Protein AF-A0A9P5YPL9-F1 (afdb_monomer)

Mean predicted aligned error: 9.82 Å

InterPro domains:
  IPR046496 Domain of unknown function DUF6589 [PF20231] (162-261)

Solvent-accessible surface area (backbone atoms only — not comparable to full-atom values): 15725 Å² total; per-residue (Å²): 128,45,72,72,48,57,79,75,34,75,66,54,48,49,51,16,44,52,46,29,48,48,41,54,73,71,66,51,55,65,71,58,46,45,50,35,21,76,67,53,56,21,41,44,66,66,58,42,54,52,50,52,53,50,53,50,53,50,52,44,50,53,41,22,57,48,41,55,63,58,43,40,32,42,33,38,46,83,42,78,45,77,56,78,67,96,68,87,61,92,76,67,80,68,86,39,66,45,59,24,28,39,36,33,35,34,70,39,90,89,59,58,71,72,83,28,55,42,38,67,60,51,47,73,67,36,94,81,45,79,85,59,88,79,60,93,70,69,78,77,85,46,79,70,56,64,71,54,73,72,71,76,70,94,66,85,51,96,84,77,52,55,69,70,53,48,48,50,52,50,50,55,50,49,46,38,31,77,70,43,62,76,81,39,44,76,46,63,87,72,68,69,77,77,89,84,68,90,72,76,81,91,70,89,80,59,77,46,78,48,79,69,38,92,44,63,54,83,42,67,67,42,40,49,52,53,50,52,53,52,31,56,60,16,24,31,39,56,46,90,83,36,83,77,24,37,64,66,81,54,48,48,72,55,74,49,57,72,70,65,92,71,128

Radius of gyration: 27.48 Å; Cα contacts (8 Å, |Δi|>4): 278; chains: 1; bounding box: 76×57×66 Å

Foldseek 3Di:
DLVVVCVPDPVLVVQQLVVLLVCVVVVNDLVVSQVCCVVSRHPHPVVNVVVVVVVVVVLLVVLQVQLLQLQKEKEKEKDWDQQDDPDDDPPDDDRRIQIWMKMKIWGNVPDHQVNQLCLVVCLVLDPPNPPCPPCPPSDPDDPVVVVPPFPFDPDQDPVNDTLVVQQVVLVVLVCCCPPNDVVSVVCVVPSDDRDDTPDDDDDDIDMRIDDMGSFHPPDLVSVVVVVVVSQVSNQDDDCVVPVSRRDCPSGHHHYHYPSPPDD

Sequence (263 aa):
MAILMQSTNRSCNMFQSATGVFLHSCGTPESVRELLARMGISISTTTINDAISNLSQEAISETKKLGRTFLACYAYDNLDIDIKHSVPTVEKSPETLLHLTTGTLFPLNHITLEDLNCSDDLWKTSPFNHTDTRLPNVPKLTLDDLLTIHQESGDPHPSGLVRRERFNAWKFLSDLINHGPEYFRRFKRVLGDPEEVDAIPIQKTRQIPLRCLDVSPSTPAQNAEALDSFFKQTGVGDPTDDKFAAPVGNLTIPIAGDLLTGQ

Organism: NCBI:txid109636

Nearest PDB structures (foldseek):
  7f9q-assembly1_B  TM=3.387E-01  e=5.432E+00  Toxoplasma gondii
  7f9u-assembly2_B  TM=3.280E-01  e=7.745E+00  Toxoplasma gondii
  6pr5-assembly1_A  TM=3.488E-01  e=6.487E+00  Helicoverpa zea
  7vc5-assembly1_A-2  TM=3.296E-01  e=9.812E+00  Toxoplasma gondii

Structure (mmCIF, N/CA/C/O backbone):
data_AF-A0A9P5YPL9-F1
#
_entry.id   AF-A0A9P5YPL9-F1
#
loop_
_atom_site.group_PDB
_atom_site.id
_atom_site.type_symbol
_atom_site.label_atom_id
_atom_site.label_alt_id
_atom_site.label_comp_id
_atom_site.label_asym_id
_atom_site.label_entity_id
_atom_site.label_seq_id
_atom_site.pdbx_PDB_ins_code
_atom_site.Cartn_x
_atom_site.Cartn_y
_atom_site.Cartn_z
_atom_site.occupancy
_atom_site.B_iso_or_equiv
_atom_site.auth_seq_id
_atom_site.auth_comp_id
_atom_site.auth_asym_id
_atom_site.auth_atom_id
_atom_site.pdbx_PDB_model_num
ATOM 1 N N . MET A 1 1 ? -40.573 -14.907 20.798 1.00 40.03 1 MET A N 1
ATOM 2 C CA . MET A 1 1 ? -40.339 -15.950 19.771 1.00 40.03 1 MET A CA 1
ATOM 3 C C . MET A 1 1 ? -38.973 -15.866 19.069 1.00 40.03 1 MET A C 1
ATOM 5 O O . MET A 1 1 ? -38.697 -16.743 18.269 1.00 40.03 1 MET A O 1
ATOM 9 N N . ALA A 1 2 ? -38.079 -14.914 19.377 1.00 44.28 2 ALA A N 1
ATOM 10 C CA . ALA A 1 2 ? -36.763 -14.834 18.717 1.00 44.28 2 ALA A CA 1
ATOM 11 C C . ALA A 1 2 ? -35.667 -15.728 19.349 1.00 44.28 2 ALA A C 1
ATOM 13 O O . ALA A 1 2 ? -34.757 -16.167 18.655 1.00 44.28 2 ALA A O 1
ATOM 14 N N . ILE A 1 3 ? -35.787 -16.067 20.641 1.00 45.31 3 ILE A N 1
ATOM 15 C CA . ILE A 1 3 ? -34.755 -16.812 21.395 1.00 45.31 3 ILE A CA 1
ATOM 16 C C . ILE A 1 3 ? -34.608 -18.271 20.913 1.00 45.31 3 ILE A C 1
ATOM 18 O O . ILE A 1 3 ? -33.503 -18.803 20.880 1.00 45.31 3 ILE A O 1
ATOM 22 N N . LEU A 1 4 ? -35.694 -18.915 20.460 1.00 47.09 4 LEU A N 1
ATOM 23 C CA . LEU A 1 4 ? -35.644 -20.298 19.951 1.00 47.09 4 LEU A CA 1
ATOM 24 C C . LEU A 1 4 ? -35.014 -20.405 18.545 1.00 47.09 4 LEU A C 1
ATOM 26 O O . LEU A 1 4 ? -34.399 -21.424 18.236 1.00 47.09 4 LEU A O 1
ATOM 30 N N . MET A 1 5 ? -35.102 -19.357 17.712 1.00 49.25 5 MET A N 1
ATOM 31 C CA . MET A 1 5 ? -34.405 -19.305 16.409 1.00 49.25 5 MET A CA 1
ATOM 32 C C . MET A 1 5 ? -32.903 -19.019 16.556 1.00 49.25 5 MET A C 1
ATOM 34 O O . MET A 1 5 ? -32.108 -19.458 15.726 1.00 49.25 5 MET A O 1
ATOM 38 N N . GLN A 1 6 ? -32.511 -18.323 17.625 1.00 49.78 6 GLN A N 1
ATOM 39 C CA . GLN A 1 6 ? -31.128 -17.926 17.913 1.00 49.78 6 GLN A CA 1
ATOM 40 C C . GLN A 1 6 ? -30.199 -19.130 18.160 1.00 49.78 6 GLN A C 1
ATOM 42 O O . GLN A 1 6 ? -29.019 -19.113 17.812 1.00 49.78 6 GLN A O 1
ATOM 47 N N . SER A 1 7 ? -30.736 -20.219 18.720 1.00 51.56 7 SER A N 1
ATOM 48 C CA . SER A 1 7 ? -29.950 -21.419 19.039 1.00 51.56 7 SER A CA 1
ATOM 49 C C . SER A 1 7 ? -29.809 -22.404 17.870 1.00 51.56 7 SER A C 1
ATOM 51 O O . SER A 1 7 ? -28.992 -23.320 17.952 1.00 51.56 7 SER A O 1
ATOM 53 N N . THR A 1 8 ? -30.595 -22.258 16.798 1.00 53.50 8 THR A N 1
ATOM 54 C CA . THR A 1 8 ? -30.727 -23.291 15.753 1.00 53.50 8 THR A CA 1
ATOM 55 C C . THR A 1 8 ? -30.325 -22.831 14.355 1.00 53.50 8 THR A C 1
ATOM 57 O O . THR A 1 8 ? -30.062 -23.681 13.505 1.00 53.50 8 THR A O 1
ATOM 60 N N . ASN A 1 9 ? -30.202 -21.522 14.096 1.00 62.59 9 ASN A N 1
ATOM 61 C CA . ASN A 1 9 ? -29.872 -21.017 12.763 1.00 62.59 9 ASN A CA 1
ATOM 62 C C . ASN A 1 9 ? -28.704 -20.013 12.773 1.00 62.59 9 ASN A C 1
ATOM 64 O O . ASN A 1 9 ? -28.838 -18.870 13.213 1.00 62.59 9 ASN A O 1
ATOM 68 N N . ARG A 1 10 ? -27.560 -20.422 12.202 1.00 60.94 10 ARG A N 1
ATOM 69 C CA . ARG A 1 10 ? -26.359 -19.575 12.055 1.00 60.94 10 ARG A CA 1
ATOM 70 C C . ARG A 1 10 ? -26.632 -18.286 11.269 1.00 60.94 10 ARG A C 1
ATOM 72 O O . ARG A 1 10 ? -26.021 -17.263 11.565 1.00 60.94 10 ARG A O 1
ATOM 79 N N . SER A 1 11 ? -27.564 -18.308 10.314 1.00 61.75 11 SER A N 1
ATOM 80 C CA . SER A 1 11 ? -27.943 -17.129 9.525 1.00 61.75 11 SER A CA 1
ATOM 81 C C . SER A 1 11 ? -28.674 -16.075 10.362 1.00 61.75 11 SER A C 1
ATOM 83 O O . SER A 1 11 ? -28.463 -14.884 10.153 1.00 61.75 11 SER A O 1
ATOM 85 N N . CYS A 1 12 ? -29.476 -16.484 11.352 1.00 60.25 12 CYS A N 1
ATOM 86 C CA . CYS A 1 12 ? -30.141 -15.551 12.268 1.00 60.25 12 CYS A CA 1
ATOM 87 C C . CYS A 1 12 ? -29.138 -14.851 13.193 1.00 60.25 12 CYS A C 1
ATOM 89 O O . CYS A 1 12 ? -29.257 -13.648 13.418 1.00 60.25 12 CYS A O 1
ATOM 91 N N . ASN A 1 13 ? -28.103 -15.568 13.640 1.00 78.25 13 ASN A N 1
ATOM 92 C CA . ASN A 1 13 ? -27.022 -14.987 14.443 1.00 78.25 13 ASN A CA 1
ATOM 93 C C . ASN A 1 13 ? -26.183 -13.999 13.621 1.00 78.25 13 ASN A C 1
ATOM 95 O O . ASN A 1 13 ? -25.824 -12.936 14.115 1.00 78.25 13 ASN A O 1
ATOM 99 N N . MET A 1 14 ? -25.934 -14.300 12.342 1.00 84.75 14 MET A N 1
ATOM 100 C CA . MET A 1 14 ? -25.255 -13.374 11.430 1.00 84.75 14 MET A CA 1
ATOM 101 C C . MET A 1 14 ? -26.065 -12.089 11.204 1.00 84.75 14 MET A C 1
ATOM 103 O O . MET A 1 14 ? -25.500 -11.000 11.271 1.00 84.75 14 MET A O 1
ATOM 107 N N . PHE A 1 15 ? -27.380 -12.196 10.983 1.00 89.44 15 PHE A N 1
ATOM 108 C CA . PHE A 1 15 ? -28.254 -11.036 10.781 1.00 89.44 15 PHE A CA 1
ATOM 109 C C . PHE A 1 15 ? -28.309 -10.118 12.009 1.00 89.44 15 PHE A C 1
ATOM 111 O O . PHE A 1 15 ? -28.176 -8.902 11.874 1.00 89.44 15 PHE A O 1
ATOM 118 N N . GLN A 1 16 ? -28.469 -10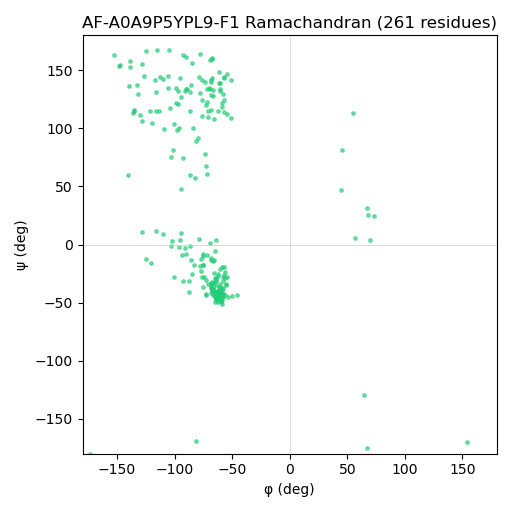.684 13.207 1.00 89.62 16 GLN A N 1
ATOM 119 C CA . GLN A 1 16 ? -28.495 -9.913 14.453 1.00 89.62 16 GLN A CA 1
ATOM 120 C C . GLN A 1 16 ? -27.154 -9.225 14.726 1.00 89.62 16 GLN A C 1
ATOM 122 O O . GLN A 1 16 ? -27.140 -8.061 15.125 1.00 89.62 16 GLN A O 1
ATOM 127 N N . SER A 1 17 ? -26.036 -9.916 14.477 1.00 90.19 17 SER A N 1
ATOM 128 C CA . SER A 1 17 ? -24.693 -9.341 14.601 1.00 90.19 17 SER A CA 1
ATOM 129 C C . SER A 1 17 ? -24.466 -8.205 13.608 1.00 90.19 17 SER A C 1
ATOM 131 O O . SER A 1 17 ? -24.042 -7.125 14.012 1.00 90.19 17 SER A O 1
ATOM 133 N N . ALA A 1 18 ? -24.808 -8.404 12.331 1.00 91.50 18 ALA A N 1
ATOM 134 C CA . ALA A 1 18 ? -24.689 -7.370 11.304 1.00 91.50 18 ALA A CA 1
ATOM 135 C C . ALA A 1 18 ? -25.556 -6.146 11.631 1.00 91.50 18 ALA A C 1
ATOM 137 O O . ALA A 1 18 ? -25.084 -5.015 11.547 1.00 91.50 18 ALA A O 1
ATOM 138 N N . THR A 1 19 ? -26.796 -6.373 12.075 1.00 93.31 19 THR A N 1
ATOM 139 C CA . THR A 1 19 ? -27.719 -5.309 12.492 1.00 93.31 19 THR A CA 1
ATOM 140 C C . THR A 1 19 ? -27.181 -4.562 13.713 1.00 93.31 19 THR A C 1
ATOM 142 O O . THR A 1 19 ? -27.191 -3.335 13.729 1.00 93.31 19 THR A O 1
ATOM 145 N N . GLY A 1 20 ? -26.656 -5.269 14.716 1.00 93.00 20 GLY A N 1
ATOM 146 C CA . GLY A 1 20 ? -26.082 -4.654 15.913 1.00 93.00 20 GLY A CA 1
ATOM 147 C C . GLY A 1 20 ? -24.857 -3.792 15.623 1.00 93.00 20 GLY A C 1
ATOM 148 O O . GLY A 1 20 ? -24.794 -2.644 16.067 1.00 93.00 20 GLY A O 1
ATOM 149 N N . VAL A 1 21 ? -23.915 -4.309 14.828 1.00 91.81 21 VAL A N 1
ATOM 150 C CA . VAL A 1 21 ? -22.728 -3.556 14.395 1.00 91.81 21 VAL A CA 1
ATOM 151 C C . VAL A 1 21 ? -23.131 -2.350 13.543 1.00 91.81 21 VAL A C 1
ATOM 153 O O . VAL A 1 21 ? -22.628 -1.253 13.775 1.00 91.81 21 VAL A O 1
ATOM 156 N N . PHE A 1 22 ? -24.090 -2.510 12.625 1.00 93.75 22 PHE A N 1
ATOM 157 C CA . PHE A 1 22 ? -24.625 -1.405 11.827 1.00 93.75 22 PHE A CA 1
ATOM 158 C C . PHE A 1 22 ? -25.224 -0.302 12.711 1.00 93.75 22 PHE A C 1
ATOM 160 O O . PHE A 1 22 ? -24.819 0.855 12.612 1.00 93.75 22 PHE A O 1
ATOM 167 N N . LEU A 1 23 ? -26.114 -0.652 13.644 1.00 93.06 23 LEU A N 1
ATOM 168 C CA . LEU A 1 23 ? -26.718 0.312 14.569 1.00 93.06 23 LEU A CA 1
ATOM 169 C C . LEU A 1 23 ? -25.663 1.039 15.408 1.00 93.06 23 LEU A C 1
ATOM 171 O O . LEU A 1 23 ? -25.782 2.246 15.626 1.00 93.06 23 LEU A O 1
ATOM 175 N N . HIS A 1 24 ? -24.633 0.324 15.868 1.00 92.88 24 HIS A N 1
ATOM 176 C CA . HIS A 1 24 ? -23.509 0.929 16.575 1.00 92.88 24 HIS A CA 1
ATOM 177 C C . HIS A 1 24 ? -22.744 1.920 15.688 1.00 92.88 24 HIS A C 1
ATOM 179 O O . HIS A 1 24 ? -22.506 3.045 16.119 1.00 92.88 24 HIS A O 1
ATOM 185 N N . SER A 1 25 ? -22.443 1.548 14.439 1.00 90.62 25 SER A N 1
ATOM 186 C CA . SER A 1 25 ? -21.735 2.413 13.485 1.00 90.62 25 SER A CA 1
ATOM 187 C C . SER A 1 25 ? -22.513 3.681 13.112 1.00 90.62 25 SER A C 1
ATOM 189 O O . SER A 1 25 ? -21.914 4.728 12.899 1.00 90.62 25 SER A O 1
ATOM 191 N N . CYS A 1 26 ? -23.849 3.626 13.111 1.00 93.06 26 CYS A N 1
ATOM 192 C CA . CYS A 1 26 ? -24.706 4.791 12.879 1.00 93.06 26 CYS A CA 1
ATOM 193 C C . CYS A 1 26 ? -24.869 5.699 14.112 1.00 93.06 26 CYS A C 1
ATOM 195 O O . CYS A 1 26 ? -25.681 6.621 14.078 1.00 93.06 26 CYS A O 1
ATOM 197 N N . GLY A 1 27 ? -24.171 5.429 15.221 1.00 91.50 27 GLY A N 1
ATOM 198 C CA . GLY A 1 27 ? -24.305 6.214 16.450 1.00 91.50 27 GLY A CA 1
ATOM 199 C C . GLY A 1 27 ? -25.666 6.051 17.136 1.00 91.50 27 GLY A C 1
ATOM 200 O O . GLY A 1 27 ? -26.110 6.947 17.852 1.00 91.50 27 GLY A O 1
ATOM 201 N N . THR A 1 28 ? -26.354 4.921 16.927 1.00 93.88 28 THR A N 1
ATOM 202 C CA . THR A 1 28 ? -27.673 4.679 17.533 1.00 93.88 28 THR A CA 1
ATOM 203 C C . THR A 1 28 ? -27.564 4.696 19.067 1.00 93.88 28 THR A C 1
ATOM 205 O O . THR A 1 28 ? -26.704 3.987 19.615 1.00 93.88 28 THR A O 1
ATOM 208 N N . PRO A 1 29 ? -28.444 5.426 19.788 1.00 95.12 29 PRO A N 1
ATOM 209 C CA . PRO A 1 29 ? -28.428 5.467 21.247 1.00 95.12 29 PRO A CA 1
ATOM 210 C C . PRO A 1 29 ? -28.421 4.070 21.869 1.00 95.12 29 PRO A C 1
ATOM 212 O O . PRO A 1 29 ? -29.096 3.154 21.392 1.00 95.12 29 PRO A O 1
ATOM 215 N N . GLU A 1 30 ? -27.664 3.898 22.951 1.00 93.50 30 GLU A N 1
ATOM 216 C CA . GLU A 1 30 ? -27.528 2.599 23.621 1.00 93.50 30 GLU A CA 1
ATOM 217 C C . GLU A 1 30 ? -28.875 2.032 24.082 1.00 93.50 30 GLU A C 1
ATOM 219 O O . GLU A 1 30 ? -29.126 0.845 23.899 1.00 93.50 30 GLU A O 1
ATOM 224 N N . SER A 1 31 ? -29.788 2.883 24.560 1.00 95.19 31 SER A N 1
ATOM 225 C CA . SER A 1 31 ? -31.147 2.482 24.945 1.00 95.19 31 SER A CA 1
ATOM 226 C C . SER A 1 31 ? -31.936 1.842 23.797 1.00 95.19 31 SER A C 1
ATOM 228 O O . SER A 1 31 ? -32.656 0.868 24.012 1.00 95.19 31 SER A O 1
ATOM 230 N N . VAL A 1 32 ? -31.778 2.348 22.570 1.00 94.94 32 VAL A N 1
ATOM 231 C CA . VAL A 1 32 ? -32.424 1.799 21.368 1.00 94.94 32 VAL A CA 1
ATOM 232 C C . VAL A 1 32 ? -31.766 0.481 20.963 1.00 94.94 32 VAL A C 1
ATOM 234 O O . VAL A 1 32 ? -32.468 -0.485 20.666 1.00 94.94 32 VAL A O 1
ATOM 237 N N . ARG A 1 33 ? -30.429 0.406 20.996 1.00 94.12 33 ARG A N 1
ATOM 238 C CA . ARG A 1 33 ? -29.694 -0.838 20.708 1.00 94.12 33 ARG A CA 1
ATOM 239 C C . ARG A 1 33 ? -30.064 -1.951 21.690 1.00 94.12 33 ARG A C 1
ATOM 241 O O . ARG A 1 33 ? -30.340 -3.067 21.263 1.00 94.12 33 ARG A O 1
ATOM 248 N N . GLU A 1 34 ? -30.154 -1.632 22.976 1.00 93.88 34 GLU A N 1
ATOM 249 C CA . GLU A 1 34 ? -30.538 -2.567 24.035 1.00 93.88 34 GLU A CA 1
ATOM 250 C C . GLU A 1 34 ? -32.002 -3.020 23.905 1.00 93.88 34 GLU A C 1
ATOM 252 O O . GLU A 1 34 ? -32.305 -4.205 24.051 1.00 93.88 34 GLU A O 1
ATOM 257 N N . LEU A 1 35 ? -32.921 -2.112 23.553 1.00 94.38 35 LEU A N 1
ATOM 258 C CA . LEU A 1 35 ? -34.309 -2.476 23.253 1.00 94.38 35 LEU A CA 1
ATOM 259 C C . LEU A 1 35 ? -34.387 -3.467 22.081 1.00 94.38 35 LEU A C 1
ATOM 261 O O . LEU A 1 35 ? -35.040 -4.505 22.191 1.00 94.38 35 LEU A O 1
ATOM 265 N N . LEU A 1 36 ? -33.697 -3.176 20.975 1.00 93.44 36 LEU A N 1
ATOM 266 C CA . LEU A 1 36 ? -33.670 -4.043 19.793 1.00 93.44 36 LEU A CA 1
ATOM 267 C C . LEU A 1 36 ? -32.989 -5.387 20.077 1.00 93.44 36 LEU A C 1
ATOM 269 O O . LEU A 1 36 ? -33.408 -6.412 19.531 1.00 93.44 36 LEU A O 1
ATOM 273 N N . ALA A 1 37 ? -31.990 -5.408 20.961 1.00 93.00 37 ALA A N 1
ATOM 274 C CA . ALA A 1 37 ? -31.383 -6.640 21.444 1.00 93.00 37 ALA A CA 1
ATOM 275 C C . ALA A 1 37 ? -32.388 -7.498 22.228 1.00 93.00 37 ALA A C 1
ATOM 277 O O . ALA A 1 37 ? -32.551 -8.683 21.941 1.00 93.00 37 ALA A O 1
ATOM 278 N N . ARG A 1 38 ? -33.159 -6.890 23.140 1.00 91.69 38 ARG A N 1
ATOM 279 C CA . ARG A 1 38 ? -34.222 -7.577 23.901 1.00 91.69 38 ARG A CA 1
ATOM 280 C C . ARG A 1 38 ? -35.377 -8.064 23.026 1.00 91.69 38 ARG A C 1
ATOM 282 O O . ARG A 1 38 ? -35.998 -9.076 23.343 1.00 91.69 38 ARG A O 1
ATOM 289 N N . MET A 1 39 ? -35.647 -7.387 21.910 1.00 91.25 39 MET A N 1
ATOM 290 C CA . MET A 1 39 ? -36.603 -7.844 20.892 1.00 91.25 39 MET A CA 1
ATOM 291 C C . MET A 1 39 ? -36.058 -8.994 20.025 1.00 91.25 39 MET A C 1
ATOM 293 O O . MET A 1 39 ? -36.821 -9.603 19.274 1.00 91.25 39 MET A O 1
ATOM 297 N N . GLY A 1 40 ? -34.763 -9.314 20.126 1.00 87.75 40 GLY A N 1
ATOM 298 C CA . GLY A 1 40 ? -34.093 -10.323 19.305 1.00 87.75 40 GLY A CA 1
ATOM 299 C C . GLY A 1 40 ? -33.851 -9.876 17.862 1.00 87.75 40 GLY A C 1
ATOM 300 O O . GLY A 1 40 ? -33.767 -10.715 16.969 1.00 87.75 40 GLY A O 1
ATOM 301 N N . ILE A 1 41 ? -33.772 -8.567 17.619 1.00 89.94 41 ILE A N 1
ATOM 302 C CA . ILE A 1 41 ? -33.460 -7.978 16.307 1.00 89.94 41 ILE A CA 1
ATOM 303 C C . ILE A 1 41 ? -31.950 -7.717 16.183 1.00 89.94 41 ILE A C 1
ATOM 305 O O . ILE A 1 41 ? -31.387 -7.834 15.099 1.00 89.94 41 ILE A O 1
ATOM 309 N N . SER A 1 42 ? -31.292 -7.413 17.303 1.00 93.00 42 SER A N 1
ATOM 310 C CA . SER A 1 42 ? -29.853 -7.152 17.409 1.00 93.00 42 SER A CA 1
ATOM 311 C C . SER A 1 42 ? -29.206 -8.066 18.455 1.00 93.00 42 SER A C 1
ATOM 313 O O . SER A 1 42 ? -29.890 -8.686 19.267 1.00 93.00 42 SER A O 1
ATOM 315 N N . ILE A 1 43 ? -27.878 -8.128 18.456 1.00 91.56 43 ILE A N 1
ATOM 316 C CA . ILE A 1 43 ? -27.080 -8.576 19.607 1.00 91.56 43 ILE A CA 1
ATOM 317 C C . ILE A 1 43 ? -26.965 -7.462 20.665 1.00 91.56 43 ILE A C 1
ATOM 319 O O . ILE A 1 43 ? -27.255 -6.297 20.369 1.00 91.56 43 ILE A O 1
ATOM 323 N N . SER A 1 44 ? -26.560 -7.812 21.893 1.00 91.81 44 SER A N 1
ATOM 324 C CA . SER A 1 44 ? -26.365 -6.845 22.985 1.00 91.81 44 SER A CA 1
ATOM 325 C C . SER A 1 44 ? -25.189 -5.906 22.715 1.00 91.81 44 SER A C 1
ATOM 327 O O . SER A 1 44 ? -24.284 -6.218 21.938 1.00 91.81 44 SER A O 1
ATOM 329 N N . THR A 1 45 ? -25.164 -4.759 23.398 1.00 91.56 45 THR A N 1
ATOM 330 C CA . THR A 1 45 ? -24.059 -3.794 23.284 1.00 91.56 45 THR A CA 1
ATOM 331 C C . THR A 1 45 ? -22.718 -4.384 23.710 1.00 91.56 45 THR A C 1
ATOM 333 O O . THR A 1 45 ? -21.712 -4.135 23.050 1.00 91.56 45 THR A O 1
ATOM 336 N N . THR A 1 46 ? -22.709 -5.234 24.739 1.00 90.88 46 THR A N 1
ATOM 337 C CA . THR A 1 46 ? -21.519 -5.982 25.168 1.00 90.88 46 THR A CA 1
ATOM 338 C C . THR A 1 46 ? -20.983 -6.880 24.057 1.00 90.88 46 THR A C 1
ATOM 340 O O . THR A 1 46 ? -19.816 -6.768 23.704 1.00 90.88 46 THR A O 1
ATOM 343 N N . THR A 1 47 ? -21.840 -7.685 23.421 1.00 90.81 47 THR A N 1
ATOM 344 C CA . THR A 1 47 ? -21.431 -8.560 22.314 1.00 90.81 47 THR A CA 1
ATOM 345 C C . THR A 1 47 ? -20.940 -7.767 21.102 1.00 90.81 47 THR A C 1
ATOM 347 O O . THR A 1 47 ? -20.014 -8.210 20.429 1.00 90.81 47 THR A O 1
ATOM 350 N N . ILE A 1 48 ? -21.516 -6.590 20.823 1.00 91.25 48 ILE A N 1
ATOM 351 C CA . ILE A 1 48 ? -21.015 -5.697 19.765 1.00 91.25 48 ILE A CA 1
ATOM 352 C C . ILE A 1 48 ? -19.589 -5.239 20.088 1.00 91.25 48 ILE A C 1
ATOM 354 O O . ILE A 1 48 ? -18.709 -5.349 19.237 1.00 91.25 48 ILE A O 1
ATOM 358 N N . ASN A 1 49 ? -19.352 -4.755 21.310 1.00 91.62 49 ASN A N 1
ATOM 359 C CA . ASN A 1 49 ? -18.036 -4.277 21.734 1.00 91.62 49 ASN A CA 1
ATOM 360 C C . ASN A 1 49 ? -16.991 -5.402 21.710 1.00 91.62 49 ASN A C 1
ATOM 362 O O . ASN A 1 49 ? -15.887 -5.196 21.207 1.00 91.62 49 ASN A O 1
ATOM 366 N N . ASP A 1 50 ? -17.352 -6.598 22.181 1.00 91.31 50 ASP A N 1
ATOM 367 C CA . ASP A 1 50 ? -16.483 -7.777 22.138 1.00 91.31 50 ASP A CA 1
ATOM 368 C C . ASP A 1 50 ? -16.149 -8.166 20.692 1.00 91.31 50 ASP A C 1
ATOM 370 O O . ASP A 1 50 ? -14.991 -8.429 20.367 1.00 91.31 50 ASP A O 1
ATOM 374 N N . ALA A 1 51 ? -17.142 -8.152 19.795 1.00 89.56 51 ALA A N 1
ATOM 375 C CA . ALA A 1 51 ? -16.933 -8.435 18.378 1.00 89.56 51 ALA A CA 1
ATOM 376 C C . ALA A 1 51 ? -15.985 -7.417 17.725 1.00 89.56 51 ALA A C 1
ATOM 378 O O . ALA A 1 51 ? -15.057 -7.817 17.026 1.00 89.56 51 ALA A O 1
ATOM 379 N N . ILE A 1 52 ? -16.172 -6.119 17.980 1.00 90.38 52 ILE A N 1
ATOM 380 C CA . ILE A 1 52 ? -15.295 -5.058 17.461 1.00 90.38 52 ILE A CA 1
ATOM 381 C C . ILE A 1 52 ? -13.874 -5.206 18.013 1.00 90.38 52 ILE A C 1
ATOM 383 O O . ILE A 1 52 ? -12.913 -5.106 17.253 1.00 90.38 52 ILE A O 1
ATOM 387 N N . SER A 1 53 ? -13.732 -5.475 19.313 1.00 92.31 53 SER A N 1
ATOM 388 C CA . SER A 1 53 ? -12.432 -5.696 19.953 1.00 92.31 53 SER A CA 1
ATOM 389 C C . SER A 1 53 ? -11.691 -6.875 19.319 1.00 92.31 53 SER A C 1
ATOM 391 O O . SER A 1 53 ? -10.536 -6.734 18.917 1.00 92.31 53 SER A O 1
ATOM 393 N N . ASN A 1 54 ? -12.373 -8.007 19.134 1.00 91.38 54 ASN A N 1
ATOM 394 C CA . ASN A 1 54 ? -11.792 -9.196 18.512 1.00 91.38 54 ASN A CA 1
ATOM 395 C C . ASN A 1 54 ? -11.409 -8.950 17.046 1.00 91.38 54 ASN A C 1
ATOM 397 O O . ASN A 1 54 ? -10.294 -9.279 16.651 1.00 91.38 54 ASN A O 1
ATOM 401 N N . LEU A 1 55 ? -12.284 -8.313 16.258 1.00 90.25 55 LEU A N 1
ATOM 402 C CA . LEU A 1 55 ? -11.989 -7.950 14.865 1.00 90.25 55 LEU A CA 1
ATOM 403 C C . LEU A 1 55 ? -10.801 -6.987 14.765 1.00 90.25 55 LEU A C 1
ATOM 405 O O . LEU A 1 55 ? -9.971 -7.120 13.870 1.00 90.25 55 LEU A O 1
ATOM 409 N N . SER A 1 56 ? -10.693 -6.035 15.694 1.00 91.12 56 SER A N 1
ATOM 410 C CA . SER A 1 56 ? -9.563 -5.106 15.774 1.00 91.12 56 SER A CA 1
ATOM 411 C C . SER A 1 56 ? -8.256 -5.839 16.090 1.00 91.12 56 SER A C 1
ATOM 413 O O . SER A 1 56 ? -7.243 -5.615 15.428 1.00 91.12 56 SER A O 1
ATOM 415 N N . GLN A 1 57 ? -8.272 -6.773 17.045 1.00 93.00 57 GLN A N 1
ATOM 416 C CA . GLN A 1 57 ? -7.103 -7.596 17.375 1.00 93.00 57 GLN A CA 1
ATOM 417 C C . GLN A 1 57 ? -6.680 -8.497 16.209 1.00 93.00 57 GLN A C 1
ATOM 419 O O . GLN A 1 57 ? -5.489 -8.587 15.909 1.00 93.00 57 GLN A O 1
ATOM 424 N N . GLU A 1 58 ? -7.637 -9.126 15.526 1.00 93.50 58 GLU A N 1
ATOM 425 C CA . GLU A 1 58 ? -7.378 -9.944 14.340 1.00 93.50 58 GLU A CA 1
ATOM 426 C C . GLU A 1 58 ? -6.782 -9.100 13.206 1.00 93.50 58 GLU A C 1
ATOM 428 O O . GLU A 1 58 ? -5.753 -9.468 12.641 1.00 93.50 58 GLU A O 1
ATOM 433 N N . ALA A 1 59 ? -7.349 -7.919 12.938 1.00 92.31 59 ALA A N 1
ATOM 434 C CA . ALA A 1 59 ? -6.823 -6.981 11.951 1.00 92.31 59 ALA A CA 1
ATOM 435 C C . ALA A 1 59 ? -5.392 -6.533 12.280 1.00 92.31 59 ALA A C 1
ATOM 437 O O . ALA A 1 59 ? -4.545 -6.498 11.387 1.00 92.31 59 ALA A O 1
ATOM 438 N N . ILE A 1 60 ? -5.088 -6.246 13.552 1.00 93.12 60 ILE A N 1
ATOM 439 C CA . ILE A 1 60 ? -3.726 -5.921 14.002 1.00 93.12 60 ILE A CA 1
ATOM 440 C C . ILE A 1 60 ? -2.796 -7.114 13.772 1.00 93.12 60 ILE A C 1
ATOM 442 O O . ILE A 1 60 ? -1.686 -6.937 13.274 1.00 93.12 60 ILE A O 1
ATOM 446 N N . SER A 1 61 ? -3.230 -8.329 14.107 1.00 94.00 61 SER A N 1
ATOM 447 C CA . SER A 1 61 ? -2.417 -9.533 13.924 1.00 94.00 61 SER A CA 1
ATOM 448 C C . SER A 1 61 ? -2.097 -9.796 12.451 1.00 94.00 61 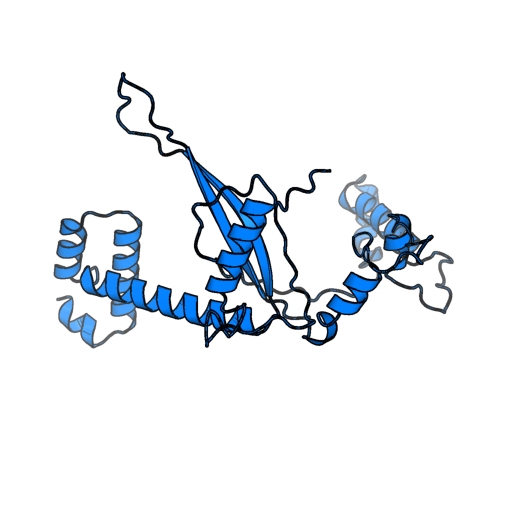SER A C 1
ATOM 450 O O . SER A 1 61 ? -0.941 -10.050 12.114 1.00 94.00 61 SER A O 1
ATOM 452 N N . GLU A 1 62 ? -3.088 -9.701 11.565 1.00 93.94 62 GLU A N 1
ATOM 453 C CA . GLU A 1 62 ? -2.899 -9.873 10.120 1.00 93.94 62 GLU A CA 1
ATOM 454 C C . GLU A 1 62 ? -2.039 -8.755 9.517 1.00 93.94 62 GLU A C 1
ATOM 456 O O . GLU A 1 62 ? -1.164 -9.023 8.694 1.00 93.94 62 GLU A O 1
ATOM 461 N N . THR A 1 63 ? -2.213 -7.516 9.982 1.00 95.56 63 THR A N 1
ATOM 462 C CA . THR A 1 63 ? -1.375 -6.373 9.593 1.00 95.56 63 THR A CA 1
ATOM 463 C C . THR A 1 63 ? 0.081 -6.587 10.002 1.00 95.56 63 THR A C 1
ATOM 465 O O . THR A 1 63 ? 0.983 -6.393 9.189 1.00 95.56 63 THR A O 1
ATOM 468 N N . LYS A 1 64 ? 0.327 -7.067 11.230 1.00 95.94 64 LYS A N 1
ATOM 469 C CA . LYS A 1 64 ? 1.677 -7.411 11.699 1.00 95.94 64 LYS A CA 1
ATOM 470 C C . LYS A 1 64 ? 2.284 -8.569 10.922 1.00 95.94 64 LYS A C 1
ATOM 472 O O . LYS A 1 64 ? 3.461 -8.550 10.577 1.00 95.94 64 LYS A O 1
ATOM 477 N N . LYS A 1 65 ? 1.485 -9.596 10.644 1.00 95.25 65 LYS A N 1
ATOM 478 C CA . LYS A 1 65 ? 1.918 -10.748 9.855 1.00 95.25 65 LYS A CA 1
ATOM 479 C C . LYS A 1 65 ? 2.348 -10.316 8.457 1.00 95.25 65 LYS A C 1
ATOM 481 O O . LYS A 1 65 ? 3.411 -10.741 8.027 1.00 95.25 65 LYS A O 1
ATOM 486 N N . LEU A 1 66 ? 1.567 -9.461 7.792 1.00 96.00 66 LEU A N 1
ATOM 487 C CA . LEU A 1 66 ? 1.917 -8.906 6.487 1.00 96.00 66 LEU A CA 1
ATOM 488 C C . LEU A 1 66 ? 3.165 -8.019 6.563 1.00 96.00 66 LEU A C 1
ATOM 490 O O . LEU A 1 66 ? 4.088 -8.230 5.784 1.00 96.00 66 LEU A O 1
ATOM 494 N N . GLY A 1 67 ? 3.226 -7.075 7.503 1.00 95.69 67 GLY A N 1
ATOM 495 C CA . GLY A 1 67 ? 4.368 -6.167 7.654 1.00 95.69 67 GLY A CA 1
ATOM 496 C C . GLY A 1 67 ? 5.701 -6.893 7.787 1.00 95.69 67 GLY A C 1
ATOM 497 O O . GLY A 1 67 ? 6.651 -6.590 7.071 1.00 95.69 67 GLY A O 1
ATOM 498 N N . ARG A 1 68 ? 5.735 -7.938 8.619 1.00 95.38 68 ARG A N 1
ATOM 499 C CA . ARG A 1 68 ? 6.917 -8.787 8.836 1.00 95.38 68 ARG A CA 1
ATOM 500 C C . ARG A 1 68 ? 7.335 -9.623 7.629 1.00 95.38 68 ARG A C 1
ATOM 502 O O . ARG A 1 68 ? 8.425 -10.183 7.646 1.00 95.38 68 ARG A O 1
ATOM 509 N N . THR A 1 69 ? 6.487 -9.753 6.608 1.00 95.62 69 THR A N 1
ATOM 510 C CA . THR A 1 69 ? 6.918 -10.371 5.345 1.00 95.62 69 THR A CA 1
ATOM 511 C C . THR A 1 69 ? 7.793 -9.441 4.520 1.00 95.62 69 THR A C 1
ATOM 513 O O . THR A 1 69 ? 8.426 -9.925 3.595 1.00 95.62 69 THR A O 1
ATOM 516 N N . PHE A 1 70 ? 7.789 -8.131 4.798 1.00 96.44 70 PHE A N 1
ATOM 517 C CA . PHE A 1 70 ? 8.404 -7.080 3.977 1.00 96.44 70 PHE A CA 1
ATOM 518 C C . PHE A 1 70 ? 7.911 -7.022 2.519 1.00 96.44 70 PHE A C 1
ATOM 520 O O . PHE A 1 70 ? 8.369 -6.191 1.746 1.00 96.44 70 PHE A O 1
ATOM 527 N N . LEU A 1 71 ? 6.913 -7.831 2.149 1.00 96.44 71 LEU A N 1
ATOM 528 C CA . LEU A 1 71 ? 6.271 -7.851 0.833 1.00 96.44 71 LEU A CA 1
ATOM 529 C C . LEU A 1 71 ? 5.018 -6.973 0.831 1.00 96.44 71 LEU A C 1
ATOM 531 O O . LEU A 1 71 ? 3.937 -7.390 0.407 1.00 96.44 71 LEU A O 1
ATOM 535 N N . ALA A 1 72 ? 5.150 -5.756 1.351 1.00 96.00 72 ALA A N 1
ATOM 536 C CA . ALA A 1 72 ? 4.075 -4.778 1.383 1.00 96.00 72 ALA A CA 1
ATOM 537 C C . ALA A 1 72 ? 4.601 -3.380 1.059 1.00 96.00 72 ALA A C 1
ATOM 539 O O . ALA A 1 72 ? 5.629 -2.956 1.581 1.00 96.00 72 ALA A O 1
ATOM 540 N N . CYS A 1 73 ? 3.859 -2.661 0.221 1.00 95.50 73 CYS A N 1
ATOM 541 C CA . CYS A 1 73 ? 4.037 -1.231 0.021 1.00 95.50 73 CYS A CA 1
ATOM 542 C C . CYS A 1 73 ? 3.175 -0.468 1.021 1.00 95.50 73 CYS A C 1
ATOM 544 O O . CYS A 1 73 ? 1.996 -0.790 1.200 1.00 95.50 73 CYS A O 1
ATOM 546 N N . TYR A 1 74 ? 3.770 0.536 1.653 1.00 95.94 74 TYR A N 1
ATOM 547 C CA . TYR A 1 74 ? 3.073 1.461 2.532 1.00 95.94 74 TYR A CA 1
ATOM 548 C C . TYR A 1 74 ? 2.599 2.627 1.692 1.00 95.94 74 TYR A C 1
ATOM 550 O O . TYR A 1 74 ? 3.389 3.204 0.950 1.00 95.94 74 TYR A O 1
ATOM 558 N N . ALA A 1 75 ? 1.338 3.011 1.839 1.00 94.50 75 ALA A N 1
ATOM 559 C CA . ALA A 1 75 ? 0.916 4.316 1.383 1.00 94.50 75 ALA A CA 1
ATOM 560 C C . ALA A 1 75 ? 0.217 5.096 2.467 1.00 94.50 75 ALA A C 1
ATOM 562 O O . ALA A 1 75 ? -0.494 4.518 3.286 1.00 94.50 75 ALA A O 1
ATOM 563 N N . TYR A 1 76 ? 0.423 6.402 2.465 1.00 94.31 76 TYR A N 1
ATOM 564 C CA . TYR A 1 76 ? -0.214 7.287 3.418 1.00 94.31 76 TYR A CA 1
ATOM 565 C C . TYR A 1 76 ? -0.465 8.659 2.805 1.00 94.31 76 TYR A C 1
ATOM 567 O O . TYR A 1 76 ? 0.221 9.073 1.871 1.00 94.31 76 TYR A O 1
ATOM 575 N N . ASP A 1 77 ? -1.479 9.331 3.335 1.00 91.50 77 ASP A N 1
ATOM 576 C CA 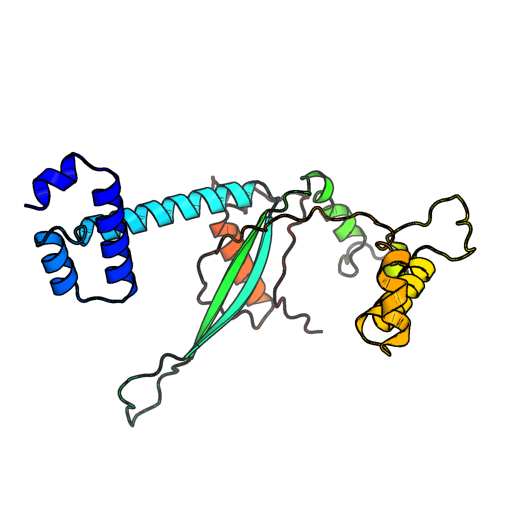. ASP A 1 77 ? -1.882 10.669 2.918 1.00 91.50 77 ASP A CA 1
ATOM 577 C C . ASP A 1 77 ? -2.556 11.409 4.085 1.00 91.50 77 ASP A C 1
ATOM 579 O O . ASP A 1 77 ? -2.990 10.798 5.076 1.00 91.50 77 ASP A O 1
ATOM 583 N N . ASN A 1 78 ? -2.646 12.728 3.948 1.00 89.31 78 ASN A N 1
ATOM 584 C CA . ASN A 1 78 ? -3.310 13.621 4.887 1.00 89.31 78 ASN A CA 1
ATOM 585 C C . ASN A 1 78 ? -4.830 13.394 4.888 1.00 89.31 78 ASN A C 1
ATOM 587 O O . ASN A 1 78 ? -5.459 13.178 3.852 1.00 89.31 78 ASN A O 1
ATOM 591 N N . LEU A 1 79 ? -5.435 13.470 6.071 1.00 87.69 79 LEU A N 1
ATOM 592 C CA . LEU A 1 79 ? -6.874 13.427 6.288 1.00 87.69 79 LEU A CA 1
ATOM 593 C C . LEU A 1 79 ? -7.297 14.624 7.140 1.00 87.69 79 LEU A C 1
ATOM 595 O O . LEU A 1 79 ? -7.120 14.624 8.356 1.00 87.69 79 LEU A O 1
ATOM 599 N N . ASP A 1 80 ? -7.945 15.591 6.500 1.00 86.81 80 ASP A N 1
ATOM 600 C CA . ASP A 1 80 ? -8.507 16.759 7.172 1.00 86.81 80 ASP A CA 1
ATOM 601 C C . ASP A 1 80 ? -10.012 16.575 7.404 1.00 86.81 80 ASP A C 1
ATOM 603 O O . ASP A 1 80 ? -10.789 16.383 6.463 1.00 86.81 80 ASP A O 1
ATOM 607 N N . ILE A 1 81 ? -10.443 16.638 8.665 1.00 86.19 81 ILE A N 1
ATOM 608 C CA . ILE A 1 81 ? -11.853 16.505 9.052 1.00 86.19 81 ILE A CA 1
ATOM 609 C C . ILE A 1 81 ? -12.345 17.832 9.622 1.00 86.19 81 ILE A C 1
ATOM 611 O O . ILE A 1 81 ? -11.917 18.243 10.695 1.00 86.19 81 ILE A O 1
ATOM 615 N N . ASP A 1 82 ? -13.295 18.477 8.943 1.00 85.81 82 ASP A N 1
ATOM 616 C CA . ASP A 1 82 ? -13.988 19.662 9.463 1.00 85.81 82 ASP A CA 1
ATOM 617 C C . ASP A 1 82 ? -15.165 19.252 10.366 1.00 85.81 82 ASP A C 1
ATOM 619 O O . ASP A 1 82 ? -16.251 18.880 9.903 1.00 85.81 82 ASP A O 1
ATOM 623 N N . ILE A 1 83 ? -14.948 19.303 11.679 1.00 82.00 83 ILE A N 1
ATOM 624 C CA . ILE A 1 83 ? -15.948 19.018 12.707 1.00 82.00 83 ILE A CA 1
ATOM 625 C C . ILE A 1 83 ? -16.822 20.256 12.908 1.00 82.00 83 ILE A C 1
ATOM 627 O O . ILE A 1 83 ? -16.587 21.110 13.764 1.00 82.00 83 ILE A O 1
ATOM 631 N N . LYS A 1 84 ? -17.897 20.343 12.126 1.00 76.88 84 LYS A N 1
ATOM 632 C CA . LYS A 1 84 ? -18.873 21.429 12.254 1.00 76.88 84 LYS A CA 1
ATOM 633 C C . LYS A 1 84 ? -19.639 21.317 13.572 1.00 76.88 84 LYS A C 1
ATOM 635 O O . LYS A 1 84 ? -20.413 20.382 13.776 1.00 76.88 84 LYS A O 1
ATOM 640 N N . HIS A 1 85 ? -19.483 22.300 14.454 1.00 68.50 85 HIS A N 1
ATOM 641 C CA . HIS A 1 85 ? -20.323 22.409 15.645 1.00 68.50 85 HIS A CA 1
ATOM 642 C C . HIS A 1 85 ? -21.758 22.800 15.267 1.00 68.50 85 HIS A C 1
ATOM 644 O O . HIS A 1 85 ? -21.986 23.729 14.496 1.00 68.50 85 HIS A O 1
ATOM 650 N N . SER A 1 86 ? -22.746 22.122 15.863 1.00 62.22 86 SER A N 1
ATOM 651 C CA . SER A 1 86 ? -24.171 22.423 15.648 1.00 62.22 86 SER A CA 1
ATOM 652 C C . SER A 1 86 ? -24.607 23.777 16.231 1.00 62.22 86 SER A C 1
ATOM 654 O O . SER A 1 86 ? -25.708 24.232 15.922 1.00 62.22 86 SER A O 1
ATOM 656 N N . VAL A 1 87 ? -23.786 24.409 17.082 1.00 62.91 87 VAL A N 1
ATOM 657 C CA . VAL A 1 87 ? -24.059 25.718 17.692 1.00 62.91 87 VAL A CA 1
ATOM 658 C C . VAL A 1 87 ? -22.787 26.574 17.628 1.00 62.91 87 VAL A C 1
ATOM 660 O O . VAL A 1 87 ? -21.809 26.232 18.292 1.00 62.91 87 VAL A O 1
ATOM 663 N N . PRO A 1 88 ? -22.760 27.668 16.848 1.00 57.38 88 PRO A N 1
ATOM 664 C CA . PRO A 1 88 ? -21.627 28.586 16.842 1.00 57.38 88 PRO A CA 1
ATOM 665 C C . PRO A 1 88 ? -21.610 29.410 18.139 1.00 57.38 88 PRO A C 1
ATOM 667 O O . PRO A 1 88 ? -22.558 30.137 18.434 1.00 57.38 88 PRO A O 1
ATOM 670 N N . THR A 1 89 ? -20.539 29.307 18.926 1.00 61.06 89 THR A N 1
ATOM 671 C CA . THR A 1 89 ? -20.290 30.188 20.076 1.00 61.06 89 THR A CA 1
ATOM 672 C C . THR A 1 89 ? -19.585 31.469 19.625 1.00 61.06 89 THR A C 1
ATOM 674 O O . THR A 1 89 ? -18.667 31.434 18.812 1.00 61.06 89 THR A O 1
ATOM 677 N N . VAL A 1 90 ? -20.026 32.615 20.156 1.00 63.06 90 VAL A N 1
ATOM 678 C CA . VAL A 1 90 ? -19.519 33.965 19.819 1.00 63.06 90 VAL A CA 1
ATOM 679 C C . VAL A 1 90 ? -18.056 34.169 20.246 1.00 63.06 90 VAL A C 1
ATOM 681 O O . VAL A 1 90 ? -17.338 34.984 19.671 1.00 63.06 90 VAL A O 1
ATOM 684 N N . GLU A 1 91 ? -17.593 33.415 21.240 1.00 58.41 91 GLU A N 1
ATOM 685 C CA . GLU A 1 91 ? -16.250 33.521 21.801 1.00 58.41 91 GLU A CA 1
ATOM 686 C C . GLU A 1 91 ? -15.339 32.460 21.180 1.00 58.41 91 GLU A C 1
ATOM 688 O O . GLU A 1 91 ? -15.370 31.314 21.607 1.00 58.41 91 GLU A O 1
ATOM 693 N N . LYS A 1 92 ? -14.542 32.864 20.178 1.00 51.97 92 LYS A N 1
ATOM 694 C CA . LYS A 1 92 ? -13.549 32.053 19.445 1.00 51.97 92 LYS A CA 1
ATOM 695 C C . LYS A 1 92 ? -14.127 30.774 18.830 1.00 51.97 92 LYS A C 1
ATOM 697 O O . LYS A 1 92 ? -14.457 29.825 19.524 1.00 51.97 92 LYS A O 1
ATOM 702 N N . SER A 1 93 ? -14.154 30.710 17.502 1.00 53.50 93 SER A N 1
ATOM 703 C CA . SER A 1 93 ? -14.285 29.431 16.805 1.00 53.50 93 SER A CA 1
ATOM 704 C C . SER A 1 93 ? -13.176 28.496 17.311 1.00 53.50 93 SER A C 1
ATOM 706 O O . SER A 1 93 ? -12.006 28.809 17.063 1.00 53.50 93 SER A O 1
ATOM 708 N N . PRO A 1 94 ? -13.475 27.410 18.050 1.00 57.91 94 PRO A N 1
ATOM 709 C CA . PRO A 1 94 ? -12.476 26.369 18.244 1.00 57.91 94 PRO A CA 1
ATOM 710 C C . PRO A 1 94 ? -12.057 25.881 16.854 1.00 57.91 94 PRO A C 1
ATOM 712 O O . PRO A 1 94 ? -12.885 25.868 15.940 1.00 57.91 94 PRO A O 1
ATOM 715 N N . GLU A 1 95 ? -10.776 25.559 16.671 1.00 63.38 95 GLU A N 1
ATOM 716 C CA . GLU A 1 95 ? -10.299 24.916 15.445 1.00 63.38 95 GLU A CA 1
ATOM 717 C C . GLU A 1 95 ? -11.192 23.698 15.170 1.00 63.38 95 GLU A C 1
ATOM 719 O O . GLU A 1 95 ? -11.198 22.735 15.933 1.00 63.38 95 GLU A O 1
ATOM 724 N N . THR A 1 96 ? -12.034 23.787 14.136 1.00 75.44 96 THR A N 1
ATOM 725 C CA . THR A 1 96 ? -12.939 22.696 13.744 1.00 75.44 96 THR A CA 1
ATOM 726 C C . THR A 1 96 ? -12.226 21.673 12.878 1.00 75.44 96 THR A C 1
ATOM 728 O O . THR A 1 96 ? -12.716 20.558 12.726 1.00 75.44 96 THR A O 1
ATOM 731 N N . LEU A 1 97 ? -11.081 22.051 12.310 1.00 81.56 97 LEU A N 1
ATOM 732 C CA . LEU A 1 97 ? -10.305 21.222 11.412 1.00 81.56 97 LEU A CA 1
ATOM 733 C C . LEU A 1 97 ? -9.357 20.332 12.214 1.00 81.56 97 LEU A C 1
ATOM 735 O O . LEU A 1 97 ? -8.450 20.816 12.885 1.00 81.56 97 LEU A O 1
ATOM 739 N N . LEU A 1 98 ? -9.588 19.027 12.139 1.00 84.56 98 LEU A N 1
ATOM 740 C CA . LEU A 1 98 ? -8.708 18.012 12.693 1.00 84.56 98 LEU A CA 1
ATOM 741 C C . LEU A 1 98 ? -7.798 17.492 11.578 1.00 84.56 98 LEU A C 1
ATOM 743 O O . LEU A 1 98 ? -8.297 16.970 10.581 1.00 84.56 98 LEU A O 1
ATOM 747 N N . HIS A 1 99 ? -6.487 17.627 11.766 1.00 88.25 99 HIS A N 1
ATOM 748 C CA . HIS A 1 99 ? -5.466 17.235 10.797 1.00 88.25 99 HIS A CA 1
ATOM 749 C C . HIS A 1 99 ? -4.857 15.882 11.168 1.00 88.25 99 HIS A C 1
ATOM 751 O O . HIS A 1 99 ? -4.029 15.794 12.072 1.00 88.25 99 HIS A O 1
ATOM 757 N N . LEU A 1 100 ? -5.244 14.825 10.461 1.00 90.69 100 LEU A N 1
ATOM 758 C CA . LEU A 1 100 ? -4.783 13.463 10.710 1.00 90.69 100 LEU A CA 1
ATOM 759 C C . LEU A 1 100 ? -3.963 12.918 9.534 1.00 90.69 100 LEU A C 1
ATOM 761 O O . LEU A 1 100 ? -4.008 13.446 8.428 1.00 90.69 100 LEU A O 1
ATOM 765 N N . THR A 1 101 ? -3.280 11.794 9.745 1.00 92.75 101 THR A N 1
ATOM 766 C CA . THR A 1 101 ? -2.672 10.991 8.672 1.00 92.75 101 THR A CA 1
ATOM 767 C C . THR A 1 101 ? -3.308 9.620 8.613 1.00 92.75 101 THR A C 1
ATOM 769 O O . THR A 1 101 ? -3.376 8.913 9.622 1.00 92.75 101 THR A O 1
ATOM 772 N N . THR A 1 102 ? -3.706 9.192 7.419 1.00 93.81 102 THR A N 1
ATOM 773 C CA . THR A 1 102 ? -4.168 7.821 7.180 1.00 93.81 102 THR A CA 1
ATOM 774 C C . THR A 1 102 ? -3.122 7.021 6.431 1.00 93.81 102 THR A C 1
ATOM 776 O O . THR A 1 102 ? -2.426 7.558 5.580 1.00 93.81 102 THR A O 1
ATOM 779 N N . GLY A 1 103 ? -3.019 5.730 6.747 1.00 94.50 103 GLY A N 1
ATOM 780 C CA . GLY A 1 103 ? -2.111 4.805 6.077 1.00 94.50 103 GLY A CA 1
ATOM 781 C C . GLY A 1 103 ? -2.833 3.546 5.606 1.00 94.50 103 GLY A C 1
ATOM 782 O O . GLY A 1 103 ? -3.862 3.154 6.159 1.00 94.50 103 GLY A O 1
ATOM 783 N N . THR A 1 104 ? -2.288 2.887 4.593 1.00 95.62 104 THR A N 1
ATOM 784 C CA . THR A 1 104 ? -2.758 1.606 4.064 1.00 95.62 104 THR A CA 1
ATOM 785 C C . THR A 1 104 ? -1.583 0.780 3.551 1.00 95.62 104 THR A C 1
ATOM 787 O O . THR A 1 104 ? -0.547 1.321 3.166 1.00 95.62 104 THR A O 1
ATOM 790 N N . LEU A 1 105 ? -1.742 -0.540 3.541 1.00 96.00 105 LEU A N 1
ATOM 791 C CA . LEU A 1 105 ? -0.780 -1.476 2.972 1.00 96.00 105 LEU A CA 1
ATOM 792 C C . LEU A 1 105 ? -1.318 -2.118 1.699 1.00 96.00 105 LEU A C 1
ATOM 794 O O . LEU A 1 105 ? -2.484 -2.529 1.636 1.00 96.00 105 LEU A O 1
ATOM 798 N N . PHE A 1 106 ? -0.417 -2.313 0.742 1.00 94.50 106 PHE A N 1
ATOM 799 C CA . PHE A 1 106 ? -0.642 -3.104 -0.460 1.00 94.50 106 PHE A CA 1
ATOM 800 C C . PHE A 1 106 ? 0.303 -4.311 -0.471 1.00 94.50 106 PHE A C 1
ATOM 802 O O . PHE A 1 106 ? 1.515 -4.119 -0.573 1.00 94.50 106 PHE A O 1
ATOM 809 N N . PRO A 1 107 ? -0.209 -5.551 -0.389 1.00 95.44 107 PRO A N 1
ATOM 810 C CA . PRO A 1 107 ? 0.609 -6.743 -0.576 1.00 95.44 107 PRO A CA 1
ATOM 811 C C . PRO A 1 107 ? 1.241 -6.777 -1.973 1.00 95.44 107 PRO A C 1
ATOM 813 O O . PRO A 1 107 ? 0.561 -6.567 -2.981 1.00 95.44 107 PRO A O 1
ATOM 816 N N . LEU A 1 108 ? 2.534 -7.079 -2.034 1.00 93.69 108 LEU A N 1
ATOM 817 C CA . LEU A 1 108 ? 3.315 -7.159 -3.265 1.00 93.69 108 LEU A CA 1
ATOM 818 C C . LEU A 1 108 ? 3.316 -8.600 -3.796 1.00 93.69 108 LEU A C 1
ATOM 820 O O . LEU A 1 108 ? 4.302 -9.318 -3.682 1.00 93.69 108 LEU A O 1
ATOM 824 N N . ASN A 1 109 ? 2.196 -9.054 -4.368 1.00 91.06 109 ASN A N 1
ATOM 825 C CA . ASN A 1 109 ? 2.001 -10.487 -4.668 1.00 91.06 109 ASN A CA 1
ATOM 826 C C . ASN A 1 109 ? 2.903 -11.062 -5.782 1.00 91.06 109 ASN A C 1
ATOM 828 O O . ASN A 1 109 ? 2.902 -12.274 -5.988 1.00 91.06 109 ASN A O 1
ATOM 832 N N . HIS A 1 110 ? 3.610 -10.223 -6.540 1.00 90.12 110 HIS A N 1
ATOM 833 C CA . HIS A 1 110 ? 4.490 -10.643 -7.643 1.00 90.12 110 HIS A CA 1
ATOM 834 C C . HIS A 1 110 ? 5.958 -10.303 -7.390 1.00 90.12 110 HIS A C 1
ATOM 836 O O . HIS A 1 110 ? 6.762 -10.360 -8.311 1.00 90.12 110 HIS A O 1
ATOM 842 N N . ILE A 1 111 ? 6.283 -9.919 -6.157 1.00 92.25 111 ILE A N 1
ATOM 843 C CA . ILE A 1 111 ? 7.620 -9.514 -5.740 1.00 92.25 111 ILE A CA 1
ATOM 844 C C . ILE A 1 111 ? 8.093 -10.508 -4.684 1.00 92.25 111 ILE A C 1
ATOM 846 O O . ILE A 1 111 ? 7.313 -10.974 -3.849 1.00 92.25 111 ILE A O 1
ATOM 850 N N . THR A 1 112 ? 9.371 -10.852 -4.737 1.00 94.31 112 THR A N 1
ATOM 851 C CA . THR A 1 112 ? 10.051 -11.696 -3.759 1.00 94.31 112 THR A CA 1
ATOM 852 C C . THR A 1 112 ? 10.938 -10.850 -2.847 1.00 94.31 112 THR A C 1
ATOM 854 O O . THR A 1 112 ? 11.201 -9.677 -3.100 1.00 94.31 112 THR A O 1
ATOM 857 N N . LEU A 1 113 ? 11.419 -11.441 -1.752 1.00 95.00 113 LEU A N 1
ATOM 858 C CA . LEU A 1 113 ? 12.346 -10.750 -0.852 1.00 95.00 113 LEU A CA 1
ATOM 859 C C . LEU A 1 113 ? 13.682 -10.415 -1.529 1.00 95.00 113 LEU A C 1
ATOM 861 O O . LEU A 1 113 ? 14.315 -9.432 -1.157 1.00 95.00 113 LEU A O 1
ATOM 865 N N . GLU A 1 114 ? 14.104 -11.217 -2.509 1.00 95.38 114 GLU A N 1
ATOM 866 C CA . GLU A 1 114 ? 15.347 -10.990 -3.253 1.00 95.38 114 GLU A CA 1
ATOM 867 C C . GLU A 1 114 ? 15.266 -9.711 -4.090 1.00 95.38 114 GLU A C 1
ATOM 869 O O . GLU A 1 114 ? 16.213 -8.929 -4.084 1.00 95.38 114 GLU A O 1
ATOM 874 N N . ASP A 1 115 ? 14.108 -9.438 -4.698 1.00 92.94 115 ASP A N 1
ATOM 875 C CA . ASP A 1 115 ? 13.865 -8.217 -5.478 1.00 92.94 115 ASP A CA 1
ATOM 876 C C . ASP A 1 115 ? 13.981 -6.938 -4.626 1.00 92.94 115 ASP A C 1
ATOM 878 O O . ASP A 1 115 ? 14.304 -5.865 -5.135 1.00 92.94 115 ASP A O 1
ATOM 882 N N . LEU A 1 116 ? 13.725 -7.044 -3.316 1.00 95.19 116 LEU A N 1
ATOM 883 C CA . LEU A 1 116 ? 13.804 -5.934 -2.361 1.00 95.19 116 LEU A CA 1
ATOM 884 C C . LEU A 1 116 ? 15.164 -5.837 -1.656 1.00 95.19 116 LEU A C 1
ATOM 886 O O . LEU A 1 116 ? 15.423 -4.850 -0.965 1.00 95.19 116 LEU A O 1
ATOM 890 N N . ASN A 1 117 ? 16.048 -6.823 -1.812 1.00 95.12 117 ASN A N 1
ATOM 891 C CA . ASN A 1 117 ? 17.349 -6.890 -1.142 1.00 95.12 117 ASN A CA 1
ATOM 892 C C . ASN A 1 117 ? 18.417 -6.051 -1.866 1.00 95.12 117 ASN A C 1
ATOM 894 O O . ASN A 1 117 ? 19.452 -6.558 -2.294 1.00 95.12 117 ASN A O 1
ATOM 898 N N . CYS A 1 118 ? 18.142 -4.761 -2.034 1.00 92.81 118 CYS A N 1
ATOM 899 C CA . CYS A 1 118 ? 18.955 -3.840 -2.826 1.00 92.81 118 CYS A CA 1
ATOM 900 C C . CYS A 1 118 ? 19.349 -2.560 -2.072 1.00 92.81 118 CYS A C 1
ATOM 902 O O . CYS A 1 118 ? 19.885 -1.642 -2.690 1.00 92.81 118 CYS A O 1
ATOM 904 N N . SER A 1 119 ? 19.134 -2.484 -0.749 1.00 92.12 119 SER A N 1
ATOM 905 C CA . SER A 1 119 ? 19.416 -1.266 0.032 1.00 92.12 119 SER A CA 1
ATOM 906 C C . SER A 1 119 ? 20.886 -0.836 -0.065 1.00 92.12 119 SER A C 1
ATOM 908 O O . SER A 1 119 ? 21.166 0.341 -0.285 1.00 92.12 119 SER A O 1
ATOM 910 N N . ASP A 1 120 ? 21.833 -1.772 0.015 1.00 90.44 120 ASP A N 1
ATOM 911 C CA . ASP A 1 120 ? 23.261 -1.484 -0.169 1.00 90.44 120 ASP A CA 1
ATOM 912 C C . ASP A 1 120 ? 23.580 -0.873 -1.541 1.00 90.44 120 ASP A C 1
ATOM 914 O O . ASP A 1 120 ? 24.378 0.060 -1.639 1.00 90.44 120 ASP A O 1
ATOM 918 N N . ASP A 1 121 ? 22.977 -1.383 -2.614 1.00 88.19 121 ASP A N 1
ATOM 919 C CA . ASP A 1 121 ? 23.234 -0.894 -3.971 1.00 88.19 121 ASP A CA 1
ATOM 920 C C . ASP A 1 121 ? 22.552 0.457 -4.216 1.00 88.19 121 ASP A C 1
ATOM 922 O O . ASP A 1 121 ? 23.151 1.357 -4.818 1.00 88.19 121 ASP A O 1
ATOM 926 N N . LEU A 1 122 ? 21.357 0.656 -3.650 1.00 87.25 122 LEU A N 1
ATOM 927 C CA . LEU A 1 122 ? 20.694 1.958 -3.598 1.00 87.25 122 LEU A CA 1
ATOM 928 C C . LEU A 1 122 ? 21.542 2.979 -2.831 1.00 87.25 122 LEU A C 1
ATOM 930 O O . LEU A 1 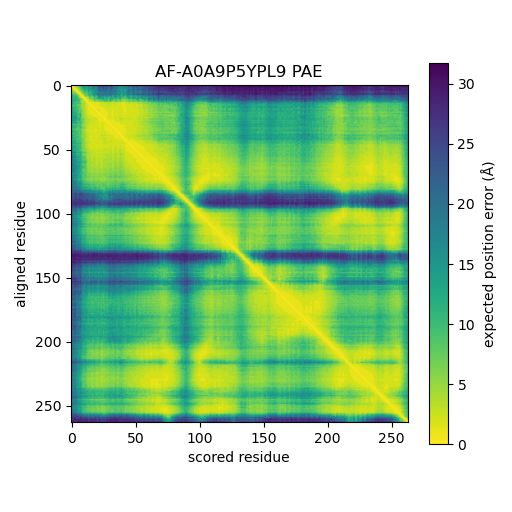122 ? 21.738 4.096 -3.304 1.00 87.25 122 LEU A O 1
ATOM 934 N N . TRP A 1 123 ? 22.110 2.610 -1.680 1.00 86.81 123 TRP A N 1
ATOM 935 C CA . TRP A 1 123 ? 22.949 3.509 -0.888 1.00 86.81 123 TRP A CA 1
ATOM 936 C C . TRP A 1 123 ? 24.273 3.848 -1.584 1.00 86.81 123 TRP A C 1
ATOM 938 O O . TRP A 1 123 ? 24.698 5.003 -1.568 1.00 86.81 123 TRP A O 1
ATOM 948 N N . LYS A 1 124 ? 24.919 2.882 -2.249 1.00 84.69 124 LYS A N 1
ATOM 949 C CA . LYS A 1 124 ? 26.135 3.129 -3.051 1.00 84.69 124 LYS A CA 1
ATOM 950 C C . LYS A 1 124 ? 25.889 4.090 -4.213 1.00 84.69 124 LYS A C 1
ATOM 952 O O . LYS A 1 124 ? 26.767 4.880 -4.539 1.00 84.69 124 LYS A O 1
ATOM 957 N N . THR A 1 125 ? 24.720 4.011 -4.847 1.00 78.62 125 THR A N 1
ATOM 958 C CA . THR A 1 125 ? 24.362 4.852 -6.003 1.00 78.62 125 THR A CA 1
ATOM 959 C C . THR A 1 125 ? 23.677 6.166 -5.616 1.00 78.62 125 THR A C 1
ATOM 961 O O . THR A 1 125 ? 23.499 7.040 -6.465 1.00 78.62 125 THR A O 1
ATOM 964 N N . SER A 1 126 ? 23.324 6.337 -4.340 1.00 80.88 126 SER A N 1
ATOM 965 C CA . SER A 1 126 ? 22.609 7.510 -3.844 1.00 80.88 126 SER A CA 1
ATOM 966 C C . SER A 1 126 ? 23.475 8.776 -3.872 1.00 80.88 126 SER A C 1
ATOM 968 O O . SER A 1 126 ? 24.588 8.774 -3.338 1.00 80.88 126 SER A O 1
ATOM 970 N N . PRO A 1 127 ? 22.950 9.913 -4.371 1.00 76.00 127 PRO A N 1
ATOM 971 C CA . PRO A 1 127 ? 23.645 11.200 -4.304 1.00 76.00 127 PRO A CA 1
ATOM 972 C C . PRO A 1 127 ? 23.826 11.721 -2.865 1.00 76.00 127 PRO A C 1
ATOM 974 O O . PRO A 1 127 ? 24.599 12.652 -2.649 1.00 76.00 127 PRO A O 1
ATOM 977 N N . PHE A 1 128 ? 23.129 11.139 -1.882 1.00 78.38 128 PHE A N 1
ATOM 978 C CA . PHE A 1 128 ? 23.214 11.511 -0.465 1.00 78.38 128 PHE A CA 1
ATOM 979 C C . PHE A 1 128 ? 24.268 10.714 0.319 1.00 78.38 128 PHE A C 1
ATOM 981 O O . PHE A 1 128 ? 24.489 10.972 1.502 1.00 78.38 128 PHE A O 1
ATOM 988 N N . ASN A 1 129 ? 24.942 9.750 -0.310 1.00 79.56 129 ASN A N 1
ATOM 989 C CA . ASN A 1 129 ? 26.009 9.007 0.343 1.00 79.56 129 ASN A CA 1
ATOM 990 C C . ASN A 1 129 ? 27.321 9.814 0.345 1.00 79.56 129 ASN A C 1
ATOM 992 O O . ASN A 1 129 ? 28.138 9.738 -0.568 1.00 79.56 129 ASN A O 1
ATOM 996 N N . HIS A 1 130 ? 27.539 10.585 1.413 1.00 69.56 130 HIS A N 1
ATOM 997 C CA . HIS A 1 130 ? 28.697 11.479 1.561 1.00 69.56 130 HIS A CA 1
ATOM 998 C C . HIS A 1 130 ? 30.041 10.773 1.807 1.00 69.56 130 HIS A C 1
ATOM 1000 O O . HIS A 1 130 ? 31.082 11.434 1.817 1.00 69.56 130 HIS A O 1
ATOM 1006 N N . THR A 1 131 ? 30.047 9.456 2.043 1.00 66.38 131 THR A N 1
ATOM 1007 C CA . THR A 1 131 ? 31.292 8.726 2.338 1.00 66.38 131 THR A CA 1
ATOM 1008 C C . THR A 1 131 ? 32.138 8.456 1.099 1.00 66.38 131 THR A C 1
ATOM 1010 O O . THR A 1 131 ? 33.360 8.341 1.218 1.00 66.38 131 THR A O 1
ATOM 1013 N N . ASP A 1 132 ? 31.533 8.447 -0.090 1.00 56.06 132 ASP A N 1
ATOM 1014 C CA . ASP A 1 132 ? 32.250 8.217 -1.338 1.00 56.06 132 ASP A CA 1
ATOM 1015 C C . ASP A 1 132 ? 32.511 9.533 -2.085 1.00 56.06 132 ASP A C 1
ATOM 1017 O O . ASP A 1 132 ? 31.835 9.921 -3.035 1.00 56.06 132 ASP A O 1
ATOM 1021 N N . THR A 1 133 ? 33.559 10.242 -1.663 1.00 52.31 133 THR A N 1
ATOM 1022 C CA . THR A 1 133 ? 34.097 11.430 -2.360 1.00 52.31 133 THR A CA 1
ATOM 1023 C C . THR A 1 133 ? 34.661 11.117 -3.760 1.00 52.31 133 THR A C 1
ATOM 1025 O O . THR A 1 133 ? 35.211 12.007 -4.410 1.00 52.31 133 THR A O 1
ATOM 1028 N N . ARG A 1 134 ? 34.551 9.868 -4.246 1.00 52.88 134 ARG A N 1
ATOM 1029 C CA . ARG A 1 134 ? 35.162 9.379 -5.493 1.00 52.88 134 ARG A CA 1
ATOM 1030 C C . ARG A 1 134 ? 34.186 9.075 -6.626 1.00 52.88 134 ARG A C 1
ATOM 1032 O O . ARG A 1 134 ? 34.639 8.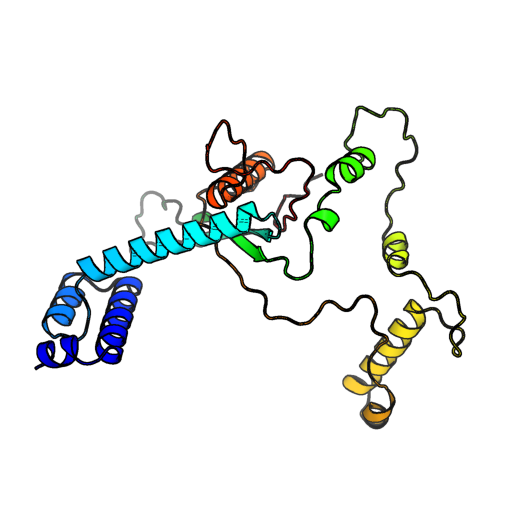568 -7.650 1.00 52.88 134 ARG A O 1
ATOM 1039 N N . LEU A 1 135 ? 32.904 9.420 -6.516 1.00 55.38 135 LEU A N 1
ATOM 1040 C CA . LEU A 1 135 ? 31.973 9.349 -7.648 1.00 55.38 135 LEU A CA 1
ATOM 1041 C C . LEU A 1 135 ? 31.715 10.753 -8.226 1.00 55.38 135 LEU A C 1
ATOM 1043 O O . LEU A 1 135 ? 30.639 11.310 -8.026 1.00 55.38 135 LEU A O 1
ATOM 1047 N N . PRO A 1 136 ? 32.659 11.352 -8.986 1.00 54.12 136 PRO A N 1
ATOM 1048 C CA . PRO A 1 136 ? 32.429 12.631 -9.661 1.00 54.12 136 PRO A CA 1
ATOM 1049 C C . PRO A 1 136 ? 31.337 12.557 -10.746 1.00 54.12 136 PRO A C 1
ATOM 1051 O O . PRO A 1 136 ? 30.970 13.589 -11.293 1.00 54.12 136 PRO A O 1
ATOM 1054 N N . ASN A 1 137 ? 30.808 11.364 -11.043 1.00 58.41 137 ASN A N 1
ATOM 1055 C CA . ASN A 1 137 ? 29.832 11.104 -12.096 1.00 58.41 137 ASN A CA 1
ATOM 1056 C C . ASN A 1 137 ? 28.772 10.088 -11.636 1.00 58.41 137 ASN A C 1
ATOM 1058 O O . ASN A 1 137 ? 28.643 9.032 -12.252 1.00 58.41 137 ASN A O 1
ATOM 1062 N N . VAL A 1 138 ? 28.013 10.362 -10.568 1.00 59.53 138 VAL A N 1
ATOM 1063 C CA . VAL A 1 138 ? 26.715 9.673 -10.424 1.00 59.53 138 VAL A CA 1
ATOM 1064 C C . VAL A 1 138 ? 25.883 10.100 -11.638 1.00 59.53 138 VAL A C 1
ATOM 1066 O O . VAL A 1 138 ? 25.631 11.303 -11.783 1.00 59.53 138 VAL A O 1
ATOM 1069 N N . PRO A 1 139 ? 25.522 9.186 -12.560 1.00 63.19 139 PRO A N 1
ATOM 1070 C CA . PRO A 1 139 ? 24.748 9.556 -13.733 1.00 63.19 139 PRO A CA 1
ATOM 1071 C C . PRO A 1 139 ? 23.441 10.169 -13.246 1.00 63.19 139 PRO A C 1
ATOM 1073 O O . PRO A 1 139 ? 22.704 9.546 -12.481 1.00 63.19 139 PRO A O 1
ATOM 1076 N N . LYS A 1 140 ? 23.158 11.412 -13.643 1.00 70.00 140 LYS A N 1
ATOM 1077 C CA . LYS A 1 140 ? 21.824 11.966 -13.429 1.00 70.00 140 LYS A CA 1
ATOM 1078 C C . LYS A 1 140 ? 20.886 11.144 -14.295 1.00 70.00 140 LYS A C 1
ATOM 1080 O O . LYS A 1 140 ? 20.946 11.284 -15.511 1.00 70.00 140 LYS A O 1
ATOM 1085 N N . LEU A 1 141 ? 20.069 10.304 -13.664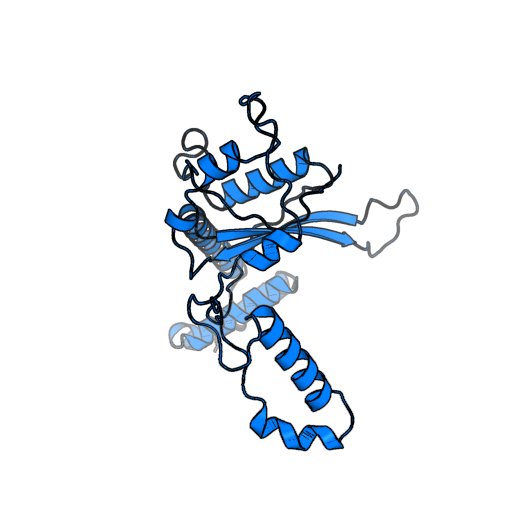 1.00 74.12 141 LEU A N 1
ATOM 1086 C CA . LEU A 1 141 ? 19.028 9.566 -14.360 1.00 74.12 141 LEU A CA 1
ATOM 1087 C C . LEU A 1 141 ? 18.126 10.590 -15.055 1.00 74.12 141 LEU A C 1
ATOM 1089 O O . LEU A 1 141 ? 17.491 11.431 -14.414 1.00 74.12 141 LEU A O 1
ATOM 1093 N N . THR A 1 142 ? 18.142 10.572 -16.374 1.00 81.25 142 THR A N 1
ATOM 1094 C CA . THR A 1 142 ? 17.271 11.385 -17.208 1.00 81.25 142 THR A CA 1
ATOM 1095 C C . THR A 1 142 ? 15.987 10.616 -17.490 1.00 81.25 142 THR A C 1
ATOM 1097 O O . THR A 1 142 ? 15.924 9.393 -17.366 1.00 81.25 142 THR A O 1
ATOM 1100 N N . LEU A 1 143 ? 14.939 11.327 -17.909 1.00 79.69 143 LEU A N 1
ATOM 1101 C CA . LEU A 1 143 ? 13.734 10.664 -18.415 1.00 79.69 143 LEU A CA 1
ATOM 1102 C C . LEU A 1 143 ? 14.050 9.755 -19.612 1.00 79.69 143 LEU A C 1
ATOM 1104 O O . LEU A 1 143 ? 13.363 8.756 -19.796 1.00 79.69 143 LEU A O 1
ATOM 1108 N N . ASP A 1 144 ? 15.092 10.068 -20.386 1.00 83.19 144 ASP A N 1
ATOM 1109 C CA . ASP A 1 144 ? 15.533 9.241 -21.509 1.00 83.19 144 ASP A CA 1
ATOM 1110 C C . ASP A 1 144 ? 16.111 7.898 -21.055 1.00 83.19 144 ASP A C 1
ATOM 1112 O O . ASP A 1 144 ? 15.881 6.887 -21.715 1.00 83.19 144 ASP A O 1
ATOM 1116 N N . ASP A 1 145 ? 16.747 7.840 -19.884 1.00 82.56 145 ASP A N 1
ATOM 1117 C CA . ASP A 1 145 ? 17.238 6.580 -19.320 1.00 82.56 145 ASP A CA 1
ATOM 1118 C C . ASP A 1 145 ? 16.077 5.648 -18.936 1.00 82.56 145 ASP A C 1
ATOM 1120 O O . ASP A 1 145 ? 16.162 4.436 -19.140 1.00 82.56 145 ASP A O 1
ATOM 1124 N N . LEU A 1 146 ? 14.935 6.195 -18.491 1.00 82.31 146 LEU A N 1
ATOM 1125 C CA . LEU A 1 146 ? 13.724 5.398 -18.230 1.00 82.31 146 LEU A CA 1
ATOM 1126 C C . LEU A 1 146 ? 13.186 4.725 -19.500 1.00 82.31 146 LEU A C 1
ATOM 1128 O O . LEU A 1 146 ? 12.545 3.678 -19.436 1.00 82.31 146 LEU A O 1
ATOM 1132 N N . LEU A 1 147 ? 13.471 5.295 -20.672 1.00 82.50 147 LEU A N 1
ATOM 1133 C CA . LEU A 1 147 ? 13.045 4.747 -21.960 1.00 82.50 147 LEU A CA 1
ATOM 1134 C C . LEU A 1 147 ? 13.881 3.526 -22.366 1.00 82.50 147 LEU A C 1
ATOM 1136 O O . LEU A 1 147 ? 13.530 2.852 -23.332 1.00 82.50 147 LEU A O 1
ATOM 1140 N N . THR A 1 148 ? 14.951 3.229 -21.621 1.00 82.44 148 THR A N 1
ATOM 1141 C CA . THR A 1 148 ? 15.851 2.089 -21.848 1.00 82.44 148 THR A CA 1
ATOM 1142 C C . THR A 1 148 ? 15.621 0.917 -20.891 1.00 82.44 148 THR A C 1
ATOM 1144 O O . THR A 1 148 ? 16.277 -0.111 -21.040 1.00 82.44 148 THR A O 1
ATOM 1147 N N . ILE A 1 149 ? 14.673 1.034 -19.947 1.00 84.50 149 ILE A N 1
ATOM 1148 C CA . ILE A 1 149 ? 14.378 -0.013 -18.949 1.00 84.50 149 ILE A CA 1
ATOM 1149 C C . ILE A 1 149 ? 14.049 -1.348 -19.629 1.00 84.50 149 ILE A C 1
ATOM 1151 O O . ILE A 1 149 ? 14.552 -2.395 -19.227 1.00 84.50 149 ILE A O 1
ATOM 1155 N N . HIS A 1 150 ? 13.249 -1.310 -20.694 1.00 82.62 150 HIS A N 1
ATOM 1156 C CA . HIS A 1 150 ? 12.894 -2.504 -21.452 1.00 82.62 150 HIS A CA 1
ATOM 1157 C C . HIS A 1 150 ? 13.813 -2.650 -22.665 1.00 82.62 150 HIS A C 1
ATOM 1159 O O . HIS A 1 150 ? 13.605 -2.005 -23.694 1.00 82.62 150 HIS A O 1
ATOM 1165 N N . GLN A 1 151 ? 14.815 -3.523 -22.554 1.00 80.56 151 GLN A N 1
ATOM 1166 C CA . GLN A 1 151 ? 15.778 -3.778 -23.629 1.00 80.56 151 GLN A CA 1
ATOM 1167 C C . GLN A 1 151 ? 15.091 -4.309 -24.898 1.00 80.56 151 GLN A C 1
ATOM 1169 O O . GLN A 1 151 ? 14.195 -5.158 -24.825 1.00 80.56 151 GLN A O 1
ATOM 1174 N N . GLU A 1 152 ? 15.521 -3.824 -26.066 1.00 83.12 152 GLU A N 1
ATOM 1175 C CA . GLU A 1 152 ? 15.084 -4.351 -27.365 1.00 83.12 152 GLU A CA 1
ATOM 1176 C C . GLU A 1 152 ? 15.471 -5.827 -27.514 1.00 83.12 152 GLU A C 1
ATOM 1178 O O . GLU A 1 152 ? 16.503 -6.276 -27.010 1.00 83.12 152 GLU A O 1
ATOM 1183 N N . SER A 1 153 ? 14.661 -6.590 -28.249 1.00 77.44 153 SER A N 1
ATOM 1184 C CA . SER A 1 153 ? 15.077 -7.919 -28.693 1.00 77.44 153 SER A CA 1
ATOM 1185 C C . SER A 1 153 ? 16.308 -7.798 -29.596 1.00 77.44 153 SER A C 1
ATOM 1187 O O . SER A 1 153 ? 16.361 -6.914 -30.448 1.00 77.44 153 SER A O 1
ATOM 1189 N N . GLY A 1 154 ? 17.284 -8.701 -29.445 1.00 76.06 154 GLY A N 1
ATOM 1190 C CA . GLY A 1 154 ? 18.497 -8.704 -30.277 1.00 76.06 154 GLY A CA 1
ATOM 1191 C C . GLY A 1 154 ? 18.224 -8.891 -31.776 1.00 76.06 154 GLY A C 1
ATOM 1192 O O . GLY A 1 154 ? 19.047 -8.496 -32.601 1.00 76.06 154 GLY A O 1
ATOM 1193 N N . ASP A 1 155 ? 17.058 -9.438 -32.127 1.00 83.06 155 ASP A N 1
ATOM 1194 C CA . ASP A 1 155 ? 16.620 -9.604 -33.508 1.00 83.06 155 ASP A CA 1
ATOM 1195 C C . ASP A 1 155 ? 15.827 -8.380 -34.006 1.00 83.06 155 ASP A C 1
ATOM 1197 O O . ASP A 1 155 ? 14.905 -7.915 -33.322 1.00 83.06 155 ASP A O 1
ATOM 1201 N N . PRO A 1 156 ? 16.130 -7.864 -35.215 1.00 85.00 156 PRO A N 1
ATOM 1202 C CA . PRO A 1 156 ? 15.409 -6.739 -35.793 1.00 85.00 156 PRO A CA 1
ATOM 1203 C C . PRO A 1 156 ? 13.970 -7.128 -36.151 1.00 85.00 156 PRO A C 1
ATOM 1205 O O . PRO A 1 156 ? 13.720 -8.098 -36.869 1.00 85.00 156 PRO A O 1
ATOM 1208 N N . HIS A 1 157 ? 13.007 -6.330 -35.686 1.00 87.00 157 HIS A N 1
ATOM 1209 C CA . HIS A 1 157 ? 11.595 -6.536 -35.997 1.00 87.00 157 HIS A CA 1
ATOM 1210 C C . HIS A 1 157 ? 11.308 -6.269 -37.494 1.00 87.00 157 HIS A C 1
ATOM 1212 O O . HIS A 1 157 ? 11.853 -5.309 -38.047 1.00 87.00 157 HIS A O 1
ATOM 1218 N N . PRO A 1 158 ? 10.403 -7.020 -38.162 1.00 90.31 158 PRO A N 1
ATOM 1219 C CA . PRO A 1 158 ? 10.119 -6.863 -39.597 1.00 90.31 158 PRO A CA 1
ATOM 1220 C C . PRO A 1 158 ? 9.688 -5.459 -40.049 1.00 90.31 158 PRO A C 1
ATOM 1222 O O . PRO A 1 158 ? 9.831 -5.116 -41.218 1.00 90.31 158 PRO A O 1
ATOM 1225 N N . SER A 1 159 ? 9.146 -4.643 -39.140 1.00 88.44 159 SER A N 1
ATOM 1226 C CA . SER A 1 159 ? 8.756 -3.256 -39.431 1.00 88.44 159 SER A CA 1
ATOM 1227 C C . SER A 1 159 ? 9.933 -2.277 -39.497 1.00 88.44 159 SER A C 1
ATOM 1229 O O . SER A 1 159 ? 9.728 -1.135 -39.896 1.00 88.44 159 SER A O 1
ATOM 1231 N N . GLY A 1 160 ? 11.131 -2.676 -39.054 1.00 91.00 160 GLY A N 1
ATOM 1232 C CA . GLY A 1 160 ? 12.289 -1.788 -38.902 1.00 91.00 160 GLY A CA 1
ATOM 1233 C C . GLY A 1 160 ? 12.166 -0.762 -37.767 1.00 91.00 160 GLY A C 1
ATOM 1234 O O . GLY A 1 160 ? 13.055 0.067 -37.615 1.00 91.00 160 GLY A O 1
ATOM 1235 N N . LEU A 1 161 ? 11.082 -0.813 -36.985 1.00 91.06 161 LEU A N 1
ATOM 1236 C CA . LEU A 1 161 ? 10.821 0.083 -35.854 1.00 91.06 161 LEU A CA 1
ATOM 1237 C C . LEU A 1 161 ? 11.286 -0.547 -34.542 1.00 91.06 161 LEU A C 1
ATOM 1239 O O . LEU A 1 161 ? 11.064 -1.747 -34.331 1.00 91.06 161 LEU A O 1
ATOM 1243 N N . VAL A 1 162 ? 11.821 0.267 -33.631 1.00 89.88 162 VAL A N 1
ATOM 1244 C CA . VAL A 1 162 ? 12.112 -0.169 -32.251 1.00 89.88 162 VAL A CA 1
ATOM 1245 C C . VAL A 1 162 ? 10.809 -0.412 -31.478 1.00 89.88 162 VAL A C 1
ATOM 1247 O O . VAL A 1 162 ? 9.756 0.111 -31.849 1.00 89.88 162 VAL A O 1
ATOM 1250 N N . ARG A 1 163 ? 10.831 -1.193 -30.395 1.00 88.25 163 ARG A N 1
ATOM 1251 C CA . ARG A 1 163 ? 9.650 -1.528 -29.575 1.00 88.25 163 ARG A CA 1
ATOM 1252 C C . ARG A 1 163 ? 8.856 -0.301 -29.167 1.00 88.25 163 ARG A C 1
ATOM 1254 O O . ARG A 1 163 ? 7.636 -0.271 -29.315 1.00 88.25 163 ARG A O 1
ATOM 1261 N N . ARG A 1 164 ? 9.545 0.752 -28.731 1.00 87.62 164 ARG A N 1
ATOM 1262 C CA . ARG A 1 164 ? 8.907 2.023 -28.374 1.00 87.62 164 ARG A CA 1
ATOM 1263 C C . ARG A 1 164 ? 8.166 2.659 -29.552 1.00 87.62 164 ARG A C 1
ATOM 1265 O O . ARG A 1 164 ? 7.047 3.140 -29.394 1.00 87.62 164 ARG A O 1
ATOM 1272 N N . GLU A 1 165 ? 8.772 2.667 -30.734 1.00 90.62 165 GLU A N 1
ATOM 1273 C CA . GLU A 1 165 ? 8.150 3.197 -31.950 1.00 90.62 165 GLU A CA 1
ATOM 1274 C C . GLU A 1 165 ? 6.959 2.343 -32.385 1.00 90.62 165 GLU A C 1
ATOM 1276 O O . GLU A 1 165 ? 5.942 2.896 -32.801 1.00 90.62 165 GLU A O 1
ATOM 1281 N N . ARG A 1 166 ? 7.040 1.015 -32.224 1.00 91.81 166 ARG A N 1
ATOM 1282 C CA . ARG A 1 166 ? 5.914 0.101 -32.461 1.00 91.81 166 ARG A CA 1
ATOM 1283 C C . ARG A 1 166 ? 4.748 0.401 -31.523 1.00 91.81 166 ARG A C 1
ATOM 1285 O O . ARG A 1 166 ? 3.623 0.539 -31.998 1.00 91.81 166 ARG A O 1
ATOM 1292 N N . PHE A 1 167 ? 5.009 0.574 -30.225 1.00 92.06 167 PHE A N 1
ATOM 1293 C CA . PHE A 1 167 ? 3.978 0.948 -29.256 1.00 92.06 167 PHE A CA 1
ATOM 1294 C C . PHE A 1 167 ? 3.362 2.313 -29.579 1.00 92.06 167 PHE A C 1
ATOM 1296 O O . PHE A 1 167 ? 2.140 2.443 -29.611 1.00 92.06 167 PHE A O 1
ATOM 1303 N N . ASN A 1 168 ? 4.183 3.320 -29.887 1.00 93.69 168 ASN A N 1
ATOM 1304 C CA . ASN A 1 168 ? 3.693 4.643 -30.272 1.00 93.69 168 ASN A CA 1
ATOM 1305 C C . ASN A 1 168 ? 2.825 4.573 -31.536 1.00 93.69 168 ASN A C 1
ATOM 1307 O O . ASN A 1 168 ? 1.731 5.135 -31.554 1.00 93.69 168 ASN A O 1
ATOM 1311 N N . ALA A 1 169 ? 3.268 3.854 -32.573 1.00 95.31 169 ALA A N 1
ATOM 1312 C CA . ALA A 1 169 ? 2.498 3.651 -33.798 1.00 95.31 169 ALA A CA 1
ATOM 1313 C C . ALA A 1 169 ? 1.160 2.952 -33.512 1.00 95.31 169 ALA A C 1
ATOM 1315 O O . ALA A 1 169 ? 0.113 3.416 -33.970 1.00 95.31 169 ALA A O 1
ATOM 1316 N N . TRP A 1 170 ? 1.174 1.889 -32.701 1.00 96.38 170 TRP A N 1
ATOM 1317 C CA . TRP A 1 170 ? -0.040 1.216 -32.248 1.00 96.38 170 TRP A CA 1
ATOM 1318 C C . TRP A 1 170 ? -0.964 2.173 -31.485 1.00 96.38 170 TRP A C 1
ATOM 1320 O O . TRP A 1 170 ? -2.160 2.214 -31.767 1.00 96.38 170 TRP A O 1
ATOM 1330 N N . LYS A 1 171 ? -0.428 3.002 -30.579 1.00 97.06 171 LYS A N 1
ATOM 1331 C CA . LYS A 1 171 ? -1.209 3.957 -29.784 1.00 97.06 171 LYS A CA 1
ATOM 1332 C C . LYS A 1 171 ? -1.860 5.032 -30.656 1.00 97.06 171 LYS A C 1
ATOM 1334 O O . LYS A 1 171 ? -3.059 5.261 -30.516 1.00 97.06 171 LYS A O 1
ATOM 1339 N N . PHE A 1 172 ? -1.128 5.618 -31.606 1.00 97.19 172 PHE A N 1
ATOM 1340 C CA . PHE A 1 172 ? -1.695 6.567 -32.572 1.00 97.19 172 PHE A CA 1
ATOM 1341 C C . PHE A 1 172 ? -2.822 5.940 -33.400 1.00 97.19 172 PHE A C 1
ATOM 1343 O O . PHE A 1 172 ? -3.875 6.554 -33.580 1.00 97.19 172 PHE A O 1
ATOM 1350 N N . LEU A 1 173 ? -2.635 4.708 -33.884 1.00 96.94 173 LEU A N 1
ATOM 1351 C CA . LEU A 1 173 ? -3.677 3.989 -34.620 1.00 96.94 173 LEU A CA 1
ATOM 1352 C C . LEU A 1 173 ? -4.885 3.673 -33.731 1.00 96.94 173 LEU A C 1
ATOM 1354 O O . LEU A 1 173 ? -6.022 3.864 -34.161 1.00 96.94 173 LEU A O 1
ATOM 1358 N N . SER A 1 174 ? -4.653 3.244 -32.491 1.00 97.88 174 SER A N 1
ATOM 1359 C CA . SER A 1 174 ? -5.694 2.993 -31.492 1.00 97.88 174 SER A CA 1
ATOM 1360 C C . SER A 1 174 ? -6.533 4.243 -31.237 1.00 97.88 174 SER A C 1
ATOM 1362 O O . SER A 1 174 ? -7.763 4.176 -31.268 1.00 97.88 174 SER A O 1
ATOM 1364 N N . ASP A 1 175 ? -5.893 5.402 -31.083 1.00 98.00 175 ASP A N 1
ATOM 1365 C CA . ASP A 1 175 ? -6.587 6.668 -30.855 1.00 98.00 175 ASP A CA 1
ATOM 1366 C C . ASP A 1 175 ? -7.378 7.118 -32.089 1.00 98.00 175 ASP A C 1
ATOM 1368 O O . ASP A 1 175 ? -8.540 7.505 -31.966 1.00 98.00 175 ASP A O 1
ATOM 1372 N N . LEU A 1 176 ? -6.819 6.983 -33.296 1.00 97.50 176 LEU A N 1
ATOM 1373 C CA . LEU A 1 176 ? -7.546 7.267 -34.539 1.00 97.50 176 LEU A CA 1
ATOM 1374 C C . LEU A 1 176 ? -8.769 6.357 -34.724 1.00 97.50 176 LEU A C 1
ATOM 1376 O O . LEU A 1 176 ? -9.816 6.818 -35.176 1.00 97.50 176 LEU A O 1
ATOM 1380 N N . ILE A 1 177 ? -8.659 5.077 -34.370 1.00 97.81 177 ILE A N 1
ATOM 1381 C CA . ILE A 1 177 ? -9.743 4.095 -34.505 1.00 97.81 177 ILE A CA 1
ATOM 1382 C C . ILE A 1 177 ? -10.845 4.329 -33.465 1.00 97.81 177 ILE A C 1
ATOM 1384 O O . ILE A 1 177 ? -12.028 4.232 -33.801 1.00 97.81 177 ILE A O 1
ATOM 1388 N N . ASN A 1 178 ? -10.475 4.611 -32.213 1.00 97.12 178 ASN A N 1
ATOM 1389 C CA . ASN A 1 178 ? -11.422 4.722 -31.102 1.00 97.12 178 ASN A CA 1
ATOM 1390 C C . ASN A 1 178 ? -12.010 6.133 -30.946 1.00 97.12 178 ASN A C 1
ATOM 1392 O O . ASN A 1 178 ? -13.168 6.264 -30.546 1.00 97.12 178 ASN A O 1
ATOM 1396 N N . HIS A 1 179 ? -11.248 7.173 -31.289 1.00 97.56 179 HIS A N 1
ATOM 1397 C CA . HIS A 1 179 ? -11.608 8.576 -31.050 1.00 97.56 179 HIS A CA 1
ATOM 1398 C C . HIS A 1 179 ? -11.600 9.450 -32.314 1.00 97.56 179 HIS A C 1
ATOM 1400 O O . HIS A 1 179 ? -12.113 10.567 -32.280 1.00 97.56 179 HIS A O 1
ATOM 1406 N N . GLY A 1 180 ? -11.045 8.965 -33.426 1.00 96.50 180 GLY A N 1
ATOM 1407 C CA . GLY A 1 180 ? -11.021 9.687 -34.696 1.00 96.50 180 GLY A CA 1
ATOM 1408 C C . GLY A 1 180 ? -12.321 9.581 -35.511 1.00 96.50 180 GLY A C 1
ATOM 1409 O O . GLY A 1 180 ? -13.353 9.102 -35.028 1.00 96.50 180 GLY A O 1
ATOM 1410 N N . PRO A 1 181 ? -12.288 10.031 -36.782 1.00 97.81 181 PRO A N 1
ATOM 1411 C CA . PRO A 1 181 ? -13.421 9.935 -37.698 1.00 97.81 181 PRO A CA 1
ATOM 1412 C C . PRO A 1 181 ? -13.961 8.508 -37.840 1.00 97.81 181 PRO A C 1
ATOM 1414 O O . PRO A 1 181 ? -13.202 7.539 -37.881 1.00 97.81 181 PRO A O 1
ATOM 1417 N N . GLU A 1 182 ? -15.277 8.381 -38.030 1.00 97.31 182 GLU A N 1
ATOM 1418 C CA . GLU A 1 182 ? -15.971 7.087 -38.115 1.00 97.31 182 GLU A CA 1
ATOM 1419 C C . GLU A 1 182 ? -15.388 6.141 -39.179 1.00 97.31 182 GLU A C 1
ATOM 1421 O O . GLU A 1 182 ? -15.394 4.921 -39.000 1.00 97.31 182 GLU A O 1
ATOM 1426 N N . TYR A 1 183 ? -14.789 6.702 -40.236 1.00 97.50 183 TYR A N 1
ATOM 1427 C CA . TYR A 1 183 ? -14.031 5.972 -41.252 1.00 97.50 183 TYR A CA 1
ATOM 1428 C C . TYR A 1 183 ? -13.051 4.952 -40.651 1.00 97.50 183 TYR A C 1
ATOM 1430 O O . TYR A 1 183 ? -12.977 3.827 -41.151 1.00 97.50 183 TYR A O 1
ATOM 1438 N N . PHE A 1 184 ? -12.319 5.313 -39.593 1.00 97.31 184 PHE A N 1
ATOM 1439 C CA . PHE A 1 184 ? -11.247 4.487 -39.034 1.00 97.31 184 PHE A CA 1
ATOM 1440 C C . PHE A 1 184 ? -11.751 3.329 -38.166 1.00 97.31 184 PHE A C 1
ATOM 1442 O O . PHE A 1 184 ? -11.046 2.332 -38.026 1.00 97.31 184 PHE A O 1
ATOM 1449 N N . ARG A 1 185 ? -12.998 3.367 -37.673 1.00 96.88 185 ARG A N 1
ATOM 1450 C CA . ARG A 1 185 ? -13.571 2.290 -36.839 1.00 96.88 185 ARG A CA 1
ATOM 1451 C C . ARG A 1 185 ? -13.544 0.920 -37.523 1.00 96.88 185 ARG A C 1
ATOM 1453 O O . ARG A 1 185 ? -13.458 -0.106 -36.848 1.00 96.88 185 ARG A O 1
ATOM 1460 N N . ARG A 1 186 ? -13.554 0.893 -38.863 1.00 97.12 186 ARG A N 1
ATOM 1461 C CA . ARG A 1 186 ? -13.444 -0.336 -39.670 1.00 97.12 186 ARG A CA 1
ATOM 1462 C C . ARG A 1 186 ? -12.179 -1.150 -39.361 1.00 97.12 186 ARG A C 1
ATOM 1464 O O . ARG A 1 186 ? -12.194 -2.367 -39.516 1.00 97.12 186 ARG A O 1
ATOM 1471 N N . PHE A 1 187 ? -11.101 -0.495 -38.923 1.00 97.12 187 PHE A N 1
ATOM 1472 C CA . PHE A 1 187 ? -9.803 -1.127 -38.676 1.00 97.12 187 PHE A CA 1
ATOM 1473 C C . PHE A 1 187 ? -9.676 -1.725 -37.271 1.00 97.12 187 PHE A C 1
ATOM 1475 O O . PHE A 1 187 ? -8.672 -2.366 -36.977 1.00 97.12 187 PHE A O 1
ATOM 1482 N N . LYS A 1 188 ? -10.703 -1.602 -36.416 1.00 95.81 188 LYS A N 1
ATOM 1483 C CA . LYS A 1 188 ? -10.683 -2.132 -35.043 1.00 95.81 18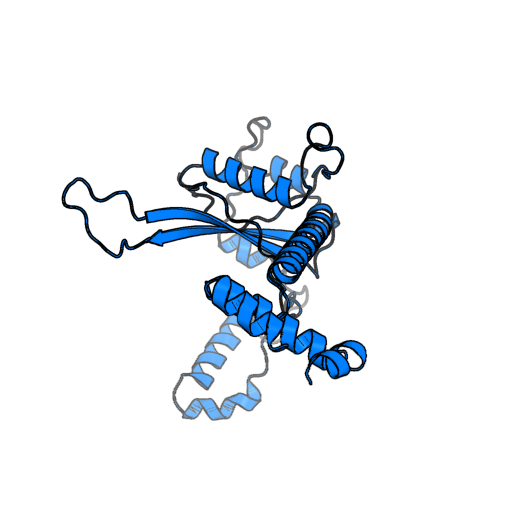8 LYS A CA 1
ATOM 1484 C C . LYS A 1 188 ? -10.371 -3.630 -34.971 1.00 95.81 188 LYS A C 1
ATOM 1486 O O . LYS A 1 188 ? -9.717 -4.070 -34.039 1.00 95.81 188 LYS A O 1
ATOM 1491 N N . ARG A 1 189 ? -10.809 -4.411 -35.966 1.00 95.38 189 ARG A N 1
ATOM 1492 C CA . ARG A 1 189 ? -10.534 -5.860 -36.039 1.00 95.38 189 ARG A CA 1
ATOM 1493 C C . ARG A 1 189 ? -9.101 -6.199 -36.458 1.00 95.38 189 ARG A C 1
ATOM 1495 O O . ARG A 1 189 ? -8.698 -7.339 -36.289 1.00 95.38 189 ARG A O 1
ATOM 1502 N N . VAL A 1 190 ? -8.379 -5.248 -37.050 1.00 95.94 190 VAL A N 1
ATOM 1503 C CA . VAL A 1 190 ? -7.046 -5.462 -37.636 1.00 95.94 190 VAL A CA 1
ATOM 1504 C C . VAL A 1 190 ? -5.934 -4.982 -36.703 1.00 95.94 190 VAL A C 1
ATOM 1506 O O . VAL A 1 190 ? -4.841 -5.526 -36.762 1.00 95.94 190 VAL A O 1
ATOM 1509 N N . LEU A 1 191 ? -6.202 -3.991 -35.844 1.00 95.50 191 LEU A N 1
ATOM 1510 C CA . LEU A 1 191 ? -5.178 -3.374 -34.994 1.00 95.50 191 LEU A CA 1
ATOM 1511 C C . LEU A 1 191 ? -4.506 -4.363 -34.021 1.00 95.50 191 LEU A C 1
ATOM 1513 O O . LEU A 1 191 ? -3.299 -4.270 -33.822 1.00 95.50 191 LEU A O 1
ATOM 1517 N N . GLY A 1 192 ? -5.276 -5.286 -33.437 1.00 94.75 192 G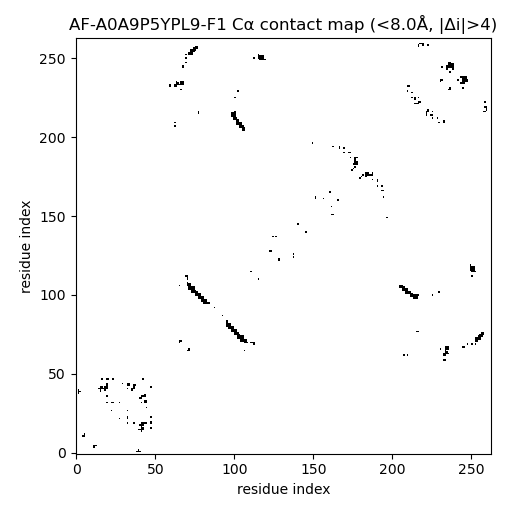LY A N 1
ATOM 1518 C CA . GLY A 1 192 ? -4.790 -6.183 -32.384 1.00 94.75 192 GLY A CA 1
ATOM 1519 C C . GLY A 1 192 ? -4.439 -5.462 -31.075 1.00 94.75 192 GLY A C 1
ATOM 1520 O O . GLY A 1 192 ? -4.659 -4.255 -30.928 1.00 94.75 192 GLY A O 1
ATOM 1521 N N . ASP A 1 193 ? -3.902 -6.225 -30.128 1.00 93.69 193 ASP A N 1
ATOM 1522 C CA . ASP A 1 193 ? -3.389 -5.737 -28.845 1.00 93.69 193 ASP A CA 1
ATOM 1523 C C . ASP A 1 193 ? -1.934 -5.243 -28.990 1.00 93.69 193 ASP A C 1
ATOM 1525 O O . ASP A 1 193 ? -1.250 -5.631 -29.944 1.00 93.69 193 ASP A O 1
ATOM 1529 N N . PRO A 1 194 ? -1.454 -4.347 -28.105 1.00 92.19 194 PRO A N 1
ATOM 1530 C CA . PRO A 1 194 ? -0.068 -3.902 -28.155 1.00 92.19 194 PRO A CA 1
ATOM 1531 C C . PRO A 1 194 ? 0.882 -5.052 -27.794 1.00 92.19 194 PRO A C 1
ATOM 1533 O O . PRO A 1 194 ? 0.490 -6.020 -27.147 1.00 92.19 194 PRO A O 1
ATOM 1536 N N . GLU A 1 195 ? 2.152 -4.926 -28.185 1.00 89.31 195 GLU A N 1
ATOM 1537 C CA . GLU A 1 195 ? 3.212 -5.835 -27.734 1.00 89.31 195 GLU A CA 1
ATOM 1538 C C . GLU A 1 195 ? 3.284 -5.831 -26.198 1.00 89.31 195 GLU A C 1
ATOM 1540 O O . GLU A 1 195 ? 3.429 -4.771 -25.585 1.00 89.31 195 GLU A O 1
ATOM 1545 N N . GLU A 1 196 ? 3.166 -7.008 -25.582 1.00 88.75 196 GLU A N 1
ATOM 1546 C CA . GLU A 1 196 ? 3.291 -7.167 -24.133 1.00 88.75 196 GLU A CA 1
ATOM 1547 C C . GLU A 1 196 ? 4.766 -7.143 -23.720 1.00 88.75 196 GLU A C 1
ATOM 1549 O O . GLU A 1 196 ? 5.602 -7.852 -24.284 1.00 88.75 196 GLU A O 1
ATOM 1554 N N . VAL A 1 197 ? 5.083 -6.322 -22.720 1.00 87.50 197 VAL A N 1
ATOM 1555 C CA . VAL A 1 197 ? 6.437 -6.132 -22.190 1.00 87.50 197 VAL A CA 1
ATOM 1556 C C . VAL A 1 197 ? 6.327 -6.143 -20.675 1.00 87.50 197 VAL A C 1
ATOM 1558 O O . VAL A 1 197 ? 5.645 -5.283 -20.123 1.00 87.50 197 VAL A O 1
ATOM 1561 N N . ASP A 1 198 ? 6.942 -7.135 -20.027 1.00 82.38 198 ASP A N 1
ATOM 1562 C CA . ASP A 1 198 ? 6.938 -7.304 -18.566 1.00 82.38 198 ASP A CA 1
ATOM 1563 C C . ASP A 1 198 ? 5.547 -7.089 -17.942 1.00 82.38 198 ASP A C 1
ATOM 1565 O O . ASP A 1 198 ? 5.368 -6.347 -16.974 1.00 82.38 198 ASP A O 1
ATOM 1569 N N . ALA A 1 199 ? 4.530 -7.705 -18.556 1.00 84.56 199 ALA A N 1
ATOM 1570 C CA . ALA A 1 199 ? 3.139 -7.490 -18.192 1.00 84.56 199 ALA A CA 1
ATOM 1571 C C . ALA A 1 199 ? 2.899 -7.854 -16.720 1.00 84.56 199 ALA A C 1
ATOM 1573 O O . ALA A 1 199 ? 3.048 -9.007 -16.310 1.00 84.56 199 ALA A O 1
ATOM 1574 N N . ILE A 1 200 ? 2.483 -6.865 -15.927 1.00 83.44 200 ILE A N 1
ATOM 1575 C CA . ILE A 1 200 ? 2.085 -7.090 -14.539 1.00 83.44 200 ILE A CA 1
ATOM 1576 C C . ILE A 1 200 ? 0.744 -7.835 -14.556 1.00 83.44 200 ILE A C 1
ATOM 1578 O O . ILE A 1 200 ? -0.227 -7.314 -15.119 1.00 83.44 200 ILE A O 1
ATOM 1582 N N . PRO A 1 201 ? 0.641 -9.024 -13.933 1.00 87.88 201 PRO A N 1
ATOM 1583 C CA . PRO A 1 201 ? -0.610 -9.764 -13.916 1.00 87.88 201 PRO A CA 1
ATOM 1584 C C . PRO A 1 201 ? -1.737 -8.939 -13.288 1.00 87.88 201 PRO A C 1
ATOM 1586 O O . PRO A 1 201 ? -1.611 -8.397 -12.186 1.00 87.88 201 PRO A O 1
ATOM 1589 N N . ILE A 1 202 ? -2.870 -8.859 -13.988 1.00 88.25 202 ILE A N 1
ATOM 1590 C CA . ILE A 1 202 ? -4.044 -8.155 -13.478 1.00 88.25 202 ILE A CA 1
ATOM 1591 C C . ILE A 1 202 ? -4.632 -8.974 -12.334 1.00 88.25 202 ILE A C 1
ATOM 1593 O O . ILE A 1 202 ? -5.160 -10.070 -12.522 1.00 88.25 202 ILE A O 1
ATOM 1597 N N . GLN A 1 203 ? -4.587 -8.402 -11.140 1.00 89.81 203 GLN A N 1
ATOM 1598 C CA . GLN A 1 203 ? -5.185 -8.975 -9.947 1.00 89.81 203 GLN A CA 1
ATOM 1599 C C . GLN A 1 203 ? -5.859 -7.881 -9.129 1.00 89.81 203 GLN A C 1
ATOM 1601 O O . GLN A 1 203 ? -5.466 -6.715 -9.151 1.00 89.81 203 GLN A O 1
ATOM 1606 N N . LYS A 1 204 ? -6.885 -8.262 -8.370 1.00 90.88 204 LYS A N 1
ATOM 1607 C CA . LYS A 1 204 ? -7.524 -7.339 -7.438 1.00 90.88 204 LYS A CA 1
ATOM 1608 C C . LYS A 1 204 ? -6.581 -7.077 -6.266 1.00 90.88 204 LYS A C 1
ATOM 1610 O O . LYS A 1 204 ? -6.399 -7.946 -5.415 1.00 90.88 204 LYS A O 1
ATOM 1615 N N . THR A 1 205 ? -6.034 -5.869 -6.193 1.00 88.75 205 THR A N 1
ATOM 1616 C CA . THR A 1 205 ? -5.216 -5.449 -5.054 1.00 88.75 205 THR A CA 1
ATOM 1617 C C . THR A 1 205 ? -6.074 -5.349 -3.796 1.00 88.75 205 THR A C 1
ATOM 1619 O O . THR A 1 205 ? -7.121 -4.696 -3.782 1.00 88.75 205 THR A O 1
ATOM 1622 N N . ARG A 1 206 ? -5.633 -6.006 -2.721 1.00 92.50 206 ARG A N 1
ATOM 1623 C CA . ARG A 1 206 ? -6.228 -5.854 -1.392 1.00 92.50 206 ARG A CA 1
ATOM 1624 C C . ARG A 1 206 ? -5.576 -4.662 -0.700 1.00 92.50 206 ARG A C 1
ATOM 1626 O O . ARG A 1 206 ? -4.357 -4.585 -0.656 1.00 92.50 206 ARG A O 1
ATOM 1633 N N . GLN A 1 207 ? -6.392 -3.774 -0.146 1.00 93.00 207 GLN A N 1
ATOM 1634 C CA . GLN A 1 207 ? -5.933 -2.702 0.733 1.00 93.00 207 GLN A CA 1
ATOM 1635 C C . GLN A 1 207 ? -6.145 -3.119 2.182 1.00 93.00 207 GLN A C 1
ATOM 1637 O O . GLN A 1 207 ? -7.204 -3.664 2.516 1.00 93.00 207 GLN A O 1
ATOM 1642 N N . ILE A 1 208 ? -5.143 -2.897 3.026 1.00 95.06 208 ILE A N 1
ATOM 1643 C CA . ILE A 1 208 ? -5.222 -3.172 4.461 1.00 95.06 208 ILE A CA 1
ATOM 1644 C C . ILE A 1 208 ? -4.996 -1.849 5.191 1.00 95.06 208 ILE A C 1
ATOM 1646 O O . ILE A 1 208 ? -3.862 -1.373 5.225 1.00 95.06 208 ILE A O 1
ATOM 1650 N N . PRO A 1 209 ? -6.060 -1.231 5.732 1.00 94.56 209 PRO A N 1
ATOM 1651 C CA . PRO A 1 209 ? -5.948 0.069 6.372 1.00 94.56 209 PRO A CA 1
ATOM 1652 C C . PRO A 1 209 ? -5.139 -0.033 7.666 1.00 94.56 209 PRO A C 1
ATOM 1654 O O . PRO A 1 209 ? -5.305 -0.971 8.448 1.00 94.56 209 PRO A O 1
ATOM 1657 N N . LEU A 1 210 ? -4.299 0.967 7.898 1.00 95.19 210 LEU A N 1
ATOM 1658 C CA . LEU A 1 210 ? -3.619 1.196 9.164 1.00 95.19 210 LEU A CA 1
ATOM 1659 C C . LEU A 1 210 ? -4.450 2.145 10.028 1.00 95.19 210 LEU A C 1
ATOM 1661 O O . LEU A 1 210 ? -5.352 2.842 9.557 1.00 95.19 210 LEU A O 1
ATOM 1665 N N . ARG A 1 211 ? -4.150 2.179 11.325 1.00 93.81 211 ARG A N 1
ATOM 1666 C CA . ARG A 1 211 ? -4.770 3.137 12.233 1.00 93.81 211 ARG A CA 1
ATOM 1667 C C . ARG A 1 211 ? -4.315 4.542 11.866 1.00 93.81 211 ARG A C 1
ATOM 1669 O O . ARG A 1 211 ? -3.119 4.784 11.707 1.00 93.81 211 ARG A O 1
ATOM 1676 N N . CYS A 1 212 ? -5.290 5.440 11.798 1.00 92.69 212 CYS A N 1
ATOM 1677 C CA . CYS A 1 212 ? -5.074 6.866 11.635 1.00 92.69 212 CYS A CA 1
ATOM 1678 C C . CYS A 1 212 ? -4.182 7.417 12.756 1.00 92.69 212 CYS A C 1
ATOM 1680 O O . CYS A 1 212 ? -4.279 6.971 13.904 1.00 92.69 212 CYS A O 1
ATOM 1682 N N . LEU A 1 213 ? -3.340 8.383 12.415 1.00 93.50 213 LEU A N 1
ATOM 1683 C CA . LEU A 1 213 ? -2.427 9.057 13.328 1.00 93.50 213 LEU A CA 1
ATOM 1684 C C . LEU A 1 213 ? -2.846 10.513 13.488 1.00 93.50 213 LEU A C 1
ATOM 1686 O O . LEU A 1 213 ? -3.277 11.139 12.523 1.00 93.50 213 LEU A O 1
ATOM 1690 N N . ASP A 1 214 ? -2.683 11.044 14.694 1.00 91.50 214 ASP A N 1
ATOM 1691 C CA . ASP A 1 214 ? -2.822 12.473 14.986 1.00 91.50 214 ASP A CA 1
ATOM 1692 C C . ASP A 1 214 ? -1.479 13.173 14.738 1.00 91.50 214 ASP A C 1
ATOM 1694 O O . ASP A 1 214 ? -0.804 13.652 15.644 1.00 91.50 214 ASP A O 1
ATOM 1698 N N . VAL A 1 215 ? -1.027 13.074 13.490 1.00 86.69 215 VAL A N 1
ATOM 1699 C CA . VAL A 1 215 ? 0.210 13.661 12.978 1.00 86.69 215 VAL A CA 1
ATOM 1700 C C . VAL A 1 215 ? -0.160 14.335 11.669 1.00 86.69 215 VAL A C 1
ATOM 1702 O O . VAL A 1 215 ? -0.899 13.761 10.870 1.00 86.69 215 VAL A O 1
ATOM 1705 N N . SER A 1 216 ? 0.354 15.538 11.441 1.00 84.88 216 SER A N 1
ATOM 1706 C CA . SER A 1 216 ? 0.212 16.253 10.173 1.00 84.88 216 SER A CA 1
ATOM 1707 C C . SER A 1 216 ? 1.584 16.275 9.490 1.00 84.88 216 SER A C 1
ATOM 1709 O O . SER A 1 216 ? 2.427 17.070 9.906 1.00 84.88 216 SER A O 1
ATOM 1711 N N . PRO A 1 217 ? 1.872 15.393 8.518 1.00 79.44 217 PRO A N 1
ATOM 1712 C CA . PRO A 1 217 ? 3.175 15.249 7.875 1.00 79.44 217 PRO A CA 1
ATOM 1713 C C . PRO A 1 217 ? 3.460 16.418 6.928 1.00 79.44 217 PRO A C 1
ATOM 1715 O O . PRO A 1 217 ? 3.528 16.267 5.715 1.00 79.44 217 PRO A O 1
ATOM 1718 N N . SER A 1 218 ? 3.639 17.610 7.502 1.00 82.00 218 SER A N 1
ATOM 1719 C CA . SER A 1 218 ? 4.004 18.846 6.805 1.00 82.00 218 SER A CA 1
ATOM 1720 C C . SER A 1 218 ? 5.515 19.124 6.845 1.00 82.00 218 SER A C 1
ATOM 1722 O O . SER A 1 218 ? 5.994 20.089 6.248 1.00 82.00 218 SER A O 1
ATOM 1724 N N . THR A 1 219 ? 6.290 18.263 7.514 1.00 85.12 219 THR A N 1
ATOM 1725 C CA . THR A 1 219 ? 7.756 18.325 7.586 1.00 85.12 219 THR A CA 1
ATOM 1726 C C . THR A 1 219 ? 8.381 16.930 7.472 1.00 85.12 219 THR A C 1
ATOM 1728 O O . THR A 1 219 ? 7.736 15.938 7.822 1.00 85.12 219 THR A O 1
ATOM 1731 N N . PRO A 1 220 ? 9.664 16.813 7.068 1.00 87.50 220 PRO A N 1
ATOM 1732 C CA . PRO A 1 220 ? 10.371 15.529 7.050 1.00 87.50 220 PRO A CA 1
ATOM 1733 C C . PRO A 1 220 ? 10.368 14.796 8.401 1.00 87.50 220 PRO A C 1
ATOM 1735 O O . PRO A 1 220 ? 10.274 13.573 8.437 1.00 87.50 220 PRO A O 1
ATOM 1738 N N . ALA A 1 221 ? 10.425 15.533 9.516 1.00 88.62 221 ALA A N 1
ATOM 1739 C CA . ALA A 1 221 ? 10.378 14.951 10.857 1.00 88.62 221 ALA A CA 1
ATOM 1740 C C . ALA A 1 221 ? 9.012 14.313 11.163 1.00 88.62 221 ALA A C 1
ATOM 1742 O O . ALA A 1 221 ? 8.957 13.195 11.664 1.00 88.62 221 ALA A O 1
ATOM 1743 N N . GLN A 1 222 ? 7.916 14.987 10.805 1.00 89.25 222 GLN A N 1
ATOM 1744 C CA . GLN A 1 222 ? 6.561 14.452 10.983 1.00 89.25 222 GLN A CA 1
ATOM 1745 C C . GLN A 1 222 ? 6.269 13.294 10.018 1.00 89.25 222 GLN A C 1
ATOM 1747 O O . GLN A 1 222 ? 5.599 12.337 10.391 1.00 89.25 222 GLN A O 1
ATOM 1752 N N . ASN A 1 223 ? 6.823 13.333 8.801 1.00 89.75 223 ASN A N 1
ATOM 1753 C CA . ASN A 1 223 ? 6.810 12.192 7.883 1.00 89.75 223 ASN A CA 1
ATOM 1754 C C . ASN A 1 223 ? 7.506 10.968 8.497 1.00 89.75 223 ASN A C 1
ATOM 1756 O O . ASN A 1 223 ? 6.961 9.864 8.473 1.00 89.75 223 ASN A O 1
ATOM 1760 N N . ALA A 1 224 ? 8.683 11.161 9.099 1.00 91.19 224 ALA A N 1
ATOM 1761 C CA . ALA A 1 224 ? 9.395 10.091 9.791 1.00 91.19 224 ALA A CA 1
ATOM 1762 C C . ALA A 1 224 ? 8.603 9.550 10.996 1.00 91.19 224 ALA A C 1
ATOM 1764 O O . ALA A 1 224 ? 8.536 8.338 11.179 1.00 91.19 224 ALA A O 1
ATOM 1765 N N . GLU A 1 225 ? 7.958 10.420 11.778 1.00 92.94 225 GLU A N 1
ATOM 1766 C CA . GLU A 1 225 ? 7.097 10.029 12.903 1.00 92.94 225 GLU A CA 1
ATOM 1767 C C . GLU A 1 225 ? 5.882 9.198 12.454 1.00 92.94 225 GLU A C 1
ATOM 1769 O O . GLU A 1 225 ? 5.549 8.179 13.073 1.00 92.94 225 GLU A O 1
ATOM 1774 N N . ALA A 1 226 ? 5.240 9.597 11.352 1.00 93.31 226 ALA A N 1
ATOM 1775 C CA . ALA A 1 226 ? 4.130 8.853 10.770 1.00 93.31 226 ALA A CA 1
ATOM 1776 C C . ALA A 1 226 ? 4.580 7.457 10.309 1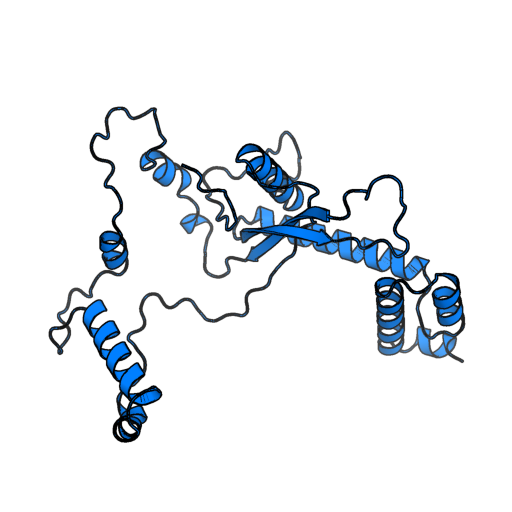.00 93.31 226 ALA A C 1
ATOM 1778 O O . ALA A 1 226 ? 3.949 6.451 10.648 1.00 93.31 226 ALA A O 1
ATOM 1779 N N . LEU A 1 227 ? 5.708 7.379 9.598 1.00 94.12 227 LEU A N 1
ATOM 1780 C CA . LEU A 1 227 ? 6.275 6.116 9.128 1.00 94.12 227 LEU A CA 1
ATOM 1781 C C . LEU A 1 227 ? 6.709 5.198 10.272 1.00 94.12 227 LEU A C 1
ATOM 1783 O O . LEU A 1 227 ? 6.367 4.018 10.251 1.00 94.12 227 LEU A O 1
ATOM 1787 N N . ASP A 1 228 ? 7.382 5.722 11.297 1.00 93.94 228 ASP A N 1
ATOM 1788 C CA . ASP A 1 228 ? 7.753 4.959 12.495 1.00 93.94 228 ASP A CA 1
ATOM 1789 C C . ASP A 1 228 ? 6.512 4.367 13.185 1.00 93.94 228 ASP A C 1
ATOM 1791 O O . ASP A 1 228 ? 6.465 3.182 13.531 1.00 93.94 228 ASP A O 1
ATOM 1795 N N . SER A 1 229 ? 5.443 5.158 13.291 1.00 94.81 229 SER A N 1
ATOM 1796 C CA . SER A 1 229 ? 4.163 4.689 13.821 1.00 94.81 229 SER A CA 1
ATOM 1797 C C . SER A 1 229 ? 3.539 3.589 12.955 1.00 94.81 229 SER A C 1
ATOM 1799 O O . SER A 1 229 ? 3.021 2.605 13.492 1.00 94.81 229 SER A O 1
ATOM 1801 N N . PHE A 1 230 ? 3.596 3.701 11.625 1.00 95.88 230 PHE A N 1
ATOM 1802 C CA . PHE A 1 230 ? 3.117 2.654 10.719 1.00 95.88 230 PHE A CA 1
ATOM 1803 C C . PHE A 1 230 ? 3.969 1.379 10.788 1.00 95.88 230 PHE A C 1
ATOM 1805 O O . PHE A 1 230 ? 3.412 0.277 10.809 1.00 95.88 230 PHE A O 1
ATOM 1812 N N . PHE A 1 231 ? 5.292 1.483 10.914 1.00 95.81 231 PHE A N 1
ATOM 1813 C CA . PHE A 1 231 ? 6.170 0.326 11.109 1.00 95.81 231 PHE A CA 1
ATOM 1814 C C . PHE A 1 231 ? 5.889 -0.391 12.433 1.00 95.81 231 PHE A C 1
ATOM 1816 O O . PHE A 1 231 ? 5.695 -1.609 12.457 1.00 95.81 231 PHE A O 1
ATOM 1823 N N . LYS A 1 232 ? 5.685 0.348 13.525 1.00 94.50 232 LYS A N 1
ATOM 1824 C CA . LYS A 1 232 ? 5.272 -0.237 14.813 1.00 94.50 232 LYS A CA 1
ATOM 1825 C C . LYS A 1 232 ? 3.931 -0.967 14.725 1.00 94.50 232 LYS A C 1
ATOM 1827 O O . LYS A 1 232 ? 3.782 -2.074 15.250 1.00 94.50 232 LYS A O 1
ATOM 1832 N N . GLN A 1 233 ? 2.947 -0.390 14.029 1.00 94.94 233 GLN A N 1
ATOM 1833 C CA . GLN A 1 233 ? 1.645 -1.037 13.815 1.00 94.94 233 GLN A CA 1
ATOM 1834 C C . GLN A 1 233 ? 1.762 -2.364 13.054 1.00 94.94 233 GLN A C 1
ATOM 1836 O O . GLN A 1 233 ? 1.019 -3.306 13.331 1.00 94.94 233 GLN A O 1
ATOM 1841 N N . THR A 1 234 ? 2.715 -2.444 12.132 1.00 96.31 234 THR A N 1
ATOM 1842 C CA . THR A 1 234 ? 2.963 -3.588 11.248 1.00 96.31 234 THR A CA 1
ATOM 1843 C C . THR A 1 234 ? 4.036 -4.543 11.777 1.00 96.31 234 THR A C 1
ATOM 1845 O O . THR A 1 234 ? 4.339 -5.553 11.145 1.00 96.31 234 THR A O 1
ATOM 1848 N N . GLY A 1 235 ? 4.562 -4.291 12.979 1.00 95.38 235 GLY A N 1
ATOM 1849 C CA . GLY A 1 235 ? 5.555 -5.153 13.614 1.00 95.38 235 GLY A CA 1
ATOM 1850 C C . GLY A 1 235 ? 6.897 -5.154 12.886 1.00 95.38 235 GLY A C 1
ATOM 1851 O O . GLY A 1 235 ? 7.571 -6.182 12.888 1.00 95.38 235 GLY A O 1
ATOM 1852 N N . VAL A 1 236 ? 7.256 -4.034 12.264 1.00 95.50 236 VAL A N 1
ATOM 1853 C CA . VAL A 1 236 ? 8.565 -3.754 11.671 1.00 95.50 236 VAL A CA 1
ATOM 1854 C C . VAL A 1 236 ? 9.303 -2.777 12.587 1.00 95.50 236 VAL A C 1
ATOM 1856 O O . VAL A 1 236 ? 8.708 -1.814 13.063 1.00 95.50 236 VAL A O 1
ATOM 1859 N N . GLY A 1 237 ? 10.581 -3.027 12.867 1.00 93.25 237 GLY A N 1
ATOM 1860 C CA . GLY A 1 237 ? 11.372 -2.183 13.767 1.00 93.25 237 GLY A CA 1
ATOM 1861 C C . GLY A 1 237 ? 12.522 -2.928 14.436 1.00 93.25 237 GLY A C 1
ATOM 1862 O O . GLY A 1 237 ? 12.834 -4.063 14.071 1.00 93.25 237 GLY A O 1
ATOM 1863 N N . ASP A 1 238 ? 13.151 -2.284 15.418 1.00 89.38 238 ASP A N 1
ATOM 1864 C CA . ASP A 1 238 ? 14.250 -2.872 16.180 1.00 89.38 238 ASP A CA 1
ATOM 1865 C C . ASP A 1 238 ? 13.719 -3.895 17.213 1.00 89.38 238 ASP A C 1
ATOM 1867 O O . ASP A 1 238 ? 12.892 -3.543 18.063 1.00 89.38 238 ASP A O 1
ATOM 1871 N N . PRO A 1 239 ? 14.192 -5.159 17.191 1.00 90.31 239 PRO A N 1
ATOM 1872 C CA . PRO A 1 239 ? 13.835 -6.170 18.186 1.00 90.31 239 PRO A CA 1
ATOM 1873 C C . PRO A 1 239 ? 14.180 -5.807 19.638 1.00 90.31 239 PRO A C 1
ATOM 1875 O O . PRO A 1 239 ? 13.663 -6.435 20.567 1.00 90.31 239 PRO A O 1
ATOM 1878 N N . THR A 1 240 ? 15.087 -4.848 19.851 1.00 90.38 240 THR A N 1
ATOM 1879 C CA . THR A 1 240 ? 15.434 -4.336 21.184 1.00 90.38 240 THR A CA 1
ATOM 1880 C C . THR A 1 240 ? 14.331 -3.457 21.775 1.00 90.38 240 THR A C 1
ATOM 1882 O O . THR A 1 240 ? 14.128 -3.501 22.991 1.00 90.38 240 THR A O 1
ATOM 1885 N N . ASP A 1 241 ? 13.569 -2.759 20.928 1.00 86.25 241 ASP A N 1
ATOM 1886 C CA . ASP A 1 241 ? 12.440 -1.912 21.322 1.00 86.25 241 ASP A CA 1
ATOM 1887 C C . ASP A 1 241 ? 11.125 -2.705 21.420 1.00 86.25 241 ASP A C 1
ATOM 1889 O O . ASP A 1 241 ? 10.347 -2.530 22.361 1.00 86.25 241 ASP A O 1
ATOM 1893 N N . ASP A 1 242 ? 10.879 -3.627 20.482 1.00 86.88 242 ASP A N 1
ATOM 1894 C CA . ASP A 1 242 ? 9.753 -4.568 20.515 1.00 86.88 242 ASP A CA 1
ATOM 1895 C C . ASP A 1 242 ? 10.246 -5.971 20.151 1.00 86.88 242 ASP A C 1
ATOM 1897 O O . ASP A 1 242 ? 10.611 -6.244 19.012 1.00 86.88 242 ASP A O 1
ATOM 1901 N N . LYS A 1 243 ? 10.181 -6.911 21.104 1.00 85.88 243 LYS A N 1
ATOM 1902 C CA . LYS A 1 243 ? 10.607 -8.313 20.909 1.00 85.88 243 LYS A CA 1
ATOM 1903 C C . LYS A 1 243 ? 9.900 -9.021 19.754 1.00 85.88 243 LYS A C 1
ATOM 1905 O O . LYS A 1 243 ? 10.358 -10.071 19.309 1.00 85.88 243 LYS A O 1
ATOM 1910 N N . PHE A 1 244 ? 8.753 -8.504 19.327 1.00 84.94 244 PHE A N 1
ATOM 1911 C CA . PHE A 1 244 ? 7.983 -9.040 18.219 1.00 84.94 244 PHE A CA 1
ATOM 1912 C C . PHE A 1 244 ? 8.163 -8.231 16.926 1.00 84.94 244 PHE A C 1
ATOM 1914 O O . PHE A 1 244 ? 7.495 -8.545 15.938 1.00 84.94 244 PHE A O 1
ATOM 1921 N N . ALA A 1 245 ? 9.007 -7.202 16.899 1.00 90.94 245 ALA A N 1
ATOM 1922 C CA . ALA A 1 245 ? 9.345 -6.491 15.677 1.00 90.94 245 ALA A CA 1
ATOM 1923 C C . ALA A 1 245 ? 10.327 -7.301 14.821 1.00 90.94 245 ALA A C 1
ATOM 1925 O O . ALA A 1 245 ? 11.222 -7.975 15.331 1.00 90.94 245 ALA A O 1
ATOM 1926 N N . ALA A 1 246 ? 10.135 -7.249 13.505 1.00 93.12 246 ALA A N 1
ATOM 1927 C CA . ALA A 1 246 ? 11.077 -7.788 12.540 1.00 93.12 246 ALA A CA 1
ATOM 1928 C C . ALA A 1 246 ? 12.018 -6.667 12.062 1.00 93.12 246 ALA A C 1
ATOM 1930 O O . ALA A 1 246 ? 11.526 -5.632 11.595 1.00 93.12 246 ALA A O 1
ATOM 1931 N N . PRO A 1 247 ? 13.346 -6.863 12.138 1.00 93.50 247 PRO A N 1
ATOM 1932 C CA . PRO A 1 247 ? 14.302 -5.890 11.635 1.00 93.50 247 PRO A CA 1
ATOM 1933 C C . PRO A 1 247 ? 14.318 -5.913 10.106 1.00 93.50 247 PRO A C 1
ATOM 1935 O O . PRO A 1 247 ? 14.283 -6.981 9.498 1.00 93.50 247 PRO A O 1
ATOM 1938 N N . VAL A 1 248 ? 14.414 -4.735 9.489 1.00 91.62 248 VAL A N 1
ATOM 1939 C CA . VAL A 1 248 ? 14.403 -4.579 8.023 1.00 91.62 248 VAL A CA 1
ATOM 1940 C C . VAL A 1 248 ? 15.670 -5.155 7.372 1.00 91.62 248 VAL A C 1
ATOM 1942 O O . VAL A 1 248 ? 15.608 -5.762 6.304 1.00 91.62 248 VAL A O 1
ATOM 1945 N N . GLY A 1 249 ? 16.830 -5.011 8.020 1.00 90.31 249 GLY A N 1
ATOM 1946 C CA . GLY A 1 249 ? 18.107 -5.463 7.463 1.00 90.31 249 GLY A CA 1
ATOM 1947 C C . GLY A 1 249 ? 18.482 -4.694 6.190 1.00 90.31 249 GLY A C 1
ATOM 1948 O O . GLY A 1 249 ? 18.462 -3.469 6.193 1.00 90.31 249 GLY A O 1
ATOM 1949 N N . ASN A 1 250 ? 18.825 -5.419 5.119 1.00 91.62 250 ASN A N 1
ATOM 1950 C CA . ASN A 1 250 ? 19.188 -4.855 3.807 1.00 91.62 250 ASN A CA 1
ATOM 1951 C C . ASN A 1 250 ? 17.996 -4.772 2.826 1.00 91.62 250 ASN A C 1
ATOM 1953 O O . ASN A 1 250 ? 18.167 -4.538 1.627 1.00 91.62 250 ASN A O 1
ATOM 1957 N N . LEU A 1 251 ? 16.780 -5.013 3.319 1.00 94.25 251 LEU A N 1
ATOM 1958 C CA . LEU A 1 251 ? 15.573 -4.950 2.506 1.00 94.25 251 LEU A CA 1
ATOM 1959 C C . LEU A 1 251 ? 15.135 -3.498 2.305 1.00 94.25 251 LEU A C 1
ATOM 1961 O O . LEU A 1 251 ? 15.214 -2.670 3.209 1.00 94.25 251 LEU A O 1
ATOM 1965 N N . THR A 1 252 ? 14.612 -3.207 1.123 1.00 94.00 252 THR A N 1
ATOM 1966 C CA . THR A 1 252 ? 13.992 -1.925 0.799 1.00 94.00 252 THR A CA 1
ATOM 1967 C C . THR A 1 252 ? 12.486 -2.041 0.969 1.00 94.00 252 THR A C 1
ATOM 1969 O O . THR A 1 252 ? 11.865 -2.971 0.458 1.00 94.00 252 THR A O 1
ATOM 1972 N N . ILE A 1 253 ? 11.885 -1.078 1.667 1.00 94.44 253 ILE A N 1
ATOM 1973 C CA . ILE A 1 253 ? 10.434 -0.998 1.829 1.00 94.44 253 ILE A CA 1
ATOM 1974 C C . ILE A 1 253 ? 9.909 0.107 0.908 1.00 94.44 253 ILE A C 1
ATOM 1976 O O . ILE A 1 253 ? 10.282 1.267 1.095 1.00 94.44 253 ILE A O 1
ATOM 1980 N N . PRO A 1 254 ? 9.052 -0.211 -0.079 1.00 93.88 254 PRO A N 1
ATOM 1981 C CA . PRO A 1 254 ? 8.438 0.806 -0.916 1.00 93.88 254 PRO A CA 1
ATOM 1982 C C . PRO A 1 254 ? 7.392 1.594 -0.125 1.00 93.88 254 PRO A C 1
ATOM 1984 O O . PRO A 1 254 ? 6.552 1.028 0.584 1.00 93.88 254 PRO A O 1
ATOM 1987 N N . ILE A 1 255 ? 7.454 2.916 -0.266 1.00 93.62 255 ILE A N 1
ATOM 1988 C CA . ILE A 1 255 ? 6.585 3.870 0.418 1.00 93.62 255 ILE A CA 1
ATOM 1989 C C . ILE A 1 255 ? 6.057 4.858 -0.621 1.00 93.62 255 ILE A C 1
ATOM 1991 O O . ILE A 1 255 ? 6.832 5.435 -1.382 1.00 93.62 255 ILE A O 1
ATOM 1995 N N . ALA A 1 256 ? 4.744 5.059 -0.643 1.00 91.44 256 ALA A N 1
ATOM 1996 C CA . ALA A 1 256 ? 4.063 6.024 -1.491 1.00 91.44 256 ALA A CA 1
ATOM 1997 C C . ALA A 1 256 ? 3.268 7.007 -0.627 1.00 91.44 256 ALA A C 1
ATOM 1999 O O . ALA A 1 256 ? 2.301 6.640 0.026 1.00 91.44 256 ALA A O 1
ATOM 2000 N N . GLY A 1 257 ? 3.639 8.273 -0.630 1.00 85.75 257 GLY A N 1
ATOM 2001 C CA . GLY A 1 257 ? 2.904 9.283 0.117 1.00 85.75 257 GLY A CA 1
ATOM 2002 C C . GLY A 1 257 ? 3.438 10.662 -0.184 1.00 85.75 257 GLY A C 1
ATOM 2003 O O . GLY A 1 257 ? 4.389 10.811 -0.960 1.00 85.75 257 GLY A O 1
ATOM 2004 N N . ASP A 1 258 ? 2.837 11.661 0.450 1.00 72.75 258 ASP A N 1
ATOM 2005 C CA . ASP A 1 258 ? 3.375 13.012 0.433 1.00 72.75 258 ASP A CA 1
ATOM 2006 C C . ASP A 1 258 ? 4.612 13.081 1.338 1.00 72.75 258 ASP A C 1
ATOM 2008 O O . ASP A 1 258 ? 4.589 13.528 2.483 1.00 72.75 258 ASP A O 1
ATOM 2012 N N . LEU A 1 259 ? 5.732 12.582 0.814 1.00 63.91 259 LEU A N 1
ATOM 2013 C CA . LEU A 1 259 ? 7.031 12.639 1.479 1.00 63.91 259 LEU A CA 1
ATOM 2014 C C . LEU A 1 259 ? 7.585 14.068 1.543 1.00 63.91 259 LEU A C 1
ATOM 2016 O O . LEU A 1 259 ? 8.689 14.244 2.055 1.00 63.91 259 LEU A O 1
ATOM 2020 N N . LEU A 1 260 ? 6.841 15.065 1.036 1.00 55.19 260 LEU A N 1
ATOM 2021 C CA . LEU A 1 260 ? 7.279 16.438 0.838 1.00 55.19 260 LEU A CA 1
ATOM 2022 C C . LEU A 1 260 ? 8.661 16.451 0.207 1.00 55.19 260 LEU A C 1
ATOM 2024 O O . LEU A 1 260 ? 9.679 16.648 0.872 1.00 55.19 260 LEU A O 1
ATOM 2028 N N . THR A 1 261 ? 8.708 16.272 -1.109 1.00 45.31 261 THR A N 1
ATOM 2029 C CA . THR A 1 261 ? 9.916 16.560 -1.885 1.00 45.31 261 THR A CA 1
ATOM 2030 C C . THR A 1 261 ? 10.112 18.079 -1.968 1.00 45.31 261 THR A C 1
ATOM 2032 O O . THR A 1 261 ? 10.050 18.672 -3.043 1.00 45.31 261 THR A O 1
ATOM 2035 N N . GLY A 1 262 ? 10.268 18.728 -0.814 1.00 42.16 262 GLY A N 1
ATOM 2036 C CA . GLY A 1 262 ? 10.739 20.094 -0.696 1.00 42.16 262 GLY A CA 1
ATOM 2037 C C . GLY A 1 262 ? 12.244 20.089 -0.910 1.00 42.16 262 GLY A C 1
ATOM 2038 O O . GLY A 1 262 ? 12.984 19.539 -0.095 1.00 42.16 262 GLY A O 1
ATOM 2039 N N . GLN A 1 263 ? 12.672 20.646 -2.041 1.00 34.19 263 GLN A N 1
ATOM 2040 C CA . GLN A 1 263 ? 14.025 21.183 -2.183 1.00 34.19 263 GLN A CA 1
ATOM 2041 C C . GLN A 1 263 ? 14.243 22.335 -1.201 1.00 34.19 263 GLN A C 1
ATOM 2043 O O . GLN A 1 263 ? 13.262 23.070 -0.939 1.00 34.19 263 GLN A O 1
#

Secondary structure (DSSP, 8-state):
--HHHHTT-HHHHHHHHHHHHHHHHTT--HHHHHHHHHTTSS--HHHHHHHHHHHHHHHHHHHHHHHTTS-EEEEEEEEEEE---SS--SS-----EEEEEEEEEEE-TT--HHHH--HHHHHHH-TT-TT-TT-TT-----HHHHTTSSPPPSSPPTTS--HHHHHHHHHHHHHHHHHS-GGGGGGHHHH-PPPP-SPPP---PPPEEPPPBS----SHHHHHHHHHHHHHHHTBS-TTT-TTPBP-TTPPPPEEE------

pLDDT: mean 85.58, std 13.65, range [34.19, 98.0]